Protein AF-0000000072533075 (afdb_homodimer)

Organism: Lottia gigantea (NCBI:txid225164)

Nearest PDB structures (foldseek):
  3gku-assembly1_A  TM=3.731E-01  e=4.099E+00  [Clostridium] symbiosum ATCC 14940
  3gku-assembly2_C-2  TM=3.192E-01  e=6.100E+00  [Clostridium] symbiosum ATCC 14940
  3gku-assembly1_A  TM=3.658E-01  e=4.215E+00  [Clostridium] symbiosum ATCC 14940
  3gku-assembly2_C-2  TM=3.104E-01  e=8.139E+00  [Clostridium] symbiosum ATCC 14940

pLDDT: mean 72.68, std 22.96, range [23.86, 97.19]

Radius of gyration: 32.61 Å; Cα contacts (8 Å, |Δi|>4): 406; chains: 2; bounding box: 33×165×69 Å

Structure (mmCIF, N/CA/C/O backbone):
data_AF-0000000072533075-model_v1
#
loop_
_entity.id
_entity.type
_entity.pdbx_description
1 polymer 'Uncharacterized protein'
#
loop_
_atom_site.group_PDB
_atom_site.id
_atom_site.type_symbol
_atom_site.label_atom_id
_atom_site.label_alt_id
_atom_site.label_comp_id
_atom_site.label_asym_id
_atom_site.label_entity_id
_atom_site.label_seq_id
_atom_site.pdbx_PDB_ins_code
_atom_site.Cartn_x
_atom_site.Cartn_y
_atom_site.Cartn_z
_atom_site.occupancy
_atom_site.B_iso_or_equiv
_atom_site.auth_seq_id
_atom_site.auth_comp_id
_atom_site.auth_asym_id
_atom_site.auth_atom_id
_atom_site.pdbx_PDB_model_num
ATOM 1 N N . MET A 1 1 ? -5.172 -35.781 -1.815 1 48.62 1 MET A N 1
ATOM 2 C CA . MET A 1 1 ? -5.27 -35.062 -3.074 1 48.62 1 MET A CA 1
ATOM 3 C C . MET A 1 1 ? -4.551 -33.719 -2.982 1 48.62 1 MET A C 1
ATOM 5 O O . MET A 1 1 ? -4.594 -33.031 -1.944 1 48.62 1 MET A O 1
ATOM 9 N N . SER A 1 2 ? -3.623 -33.562 -3.854 1 57.84 2 SER A N 1
ATOM 10 C CA . SER A 1 2 ? -2.92 -32.281 -3.822 1 57.84 2 SER A CA 1
ATOM 11 C C . SER A 1 2 ? -3.889 -31.094 -3.961 1 57.84 2 SER A C 1
ATOM 13 O O . SER A 1 2 ? -4.879 -31.188 -4.691 1 57.84 2 SER A O 1
ATOM 15 N N . PRO A 1 3 ? -3.77 -30.188 -3.066 1 62.38 3 PRO A N 1
ATOM 16 C CA . PRO A 1 3 ? -4.664 -29.031 -3.238 1 62.38 3 PRO A CA 1
ATOM 17 C C . PRO A 1 3 ? -4.699 -28.531 -4.676 1 62.38 3 PRO A C 1
ATOM 19 O O . PRO A 1 3 ? -3.701 -28.625 -5.398 1 62.38 3 PRO A O 1
ATOM 22 N N . PRO A 1 4 ? -5.945 -28.25 -5.148 1 67.69 4 PRO A N 1
ATOM 23 C CA . PRO A 1 4 ? -6.027 -27.75 -6.523 1 67.69 4 PRO A CA 1
ATOM 24 C C . PRO A 1 4 ? -5.07 -26.594 -6.789 1 67.69 4 PRO A C 1
ATOM 26 O O . PRO A 1 4 ? -4.82 -25.781 -5.898 1 67.69 4 PRO A O 1
ATOM 29 N N . GLN A 1 5 ? -4.379 -26.469 -7.926 1 71.06 5 GLN A N 1
ATOM 30 C CA . GLN A 1 5 ? -3.461 -25.422 -8.328 1 71.06 5 GLN A CA 1
ATOM 31 C C . GLN A 1 5 ? -4.199 -24.094 -8.531 1 71.06 5 GLN A C 1
ATOM 33 O O . GLN A 1 5 ? -5.316 -24.078 -9.055 1 71.06 5 GLN A O 1
ATOM 38 N N . PRO A 1 6 ? -3.557 -23.047 -8.086 1 73.5 6 PRO A N 1
ATOM 39 C CA . PRO A 1 6 ? -4.203 -21.75 -8.258 1 73.5 6 PRO A CA 1
ATOM 40 C C . PRO A 1 6 ? -4.359 -21.359 -9.727 1 73.5 6 PRO A C 1
ATOM 42 O O . PRO A 1 6 ? -3.426 -21.516 -10.516 1 73.5 6 PRO A O 1
ATOM 45 N N . ILE A 1 7 ? -5.5 -21.016 -10.164 1 78.44 7 ILE A N 1
ATOM 46 C CA . ILE A 1 7 ? -5.762 -20.422 -11.469 1 78.44 7 ILE A CA 1
ATOM 47 C C . ILE A 1 7 ? -5.727 -18.891 -11.344 1 78.44 7 ILE A C 1
ATOM 49 O O . ILE A 1 7 ? -6.598 -18.297 -10.703 1 78.44 7 ILE A O 1
ATOM 53 N N . MET A 1 8 ? -4.664 -18.266 -12.016 1 79.81 8 MET A N 1
ATOM 54 C CA . MET A 1 8 ? -4.492 -16.812 -11.906 1 79.81 8 MET A CA 1
ATOM 55 C C . MET A 1 8 ? -4.961 -16.109 -13.18 1 79.81 8 MET A C 1
ATOM 57 O O . MET A 1 8 ? -4.695 -16.578 -14.281 1 79.81 8 MET A O 1
ATOM 61 N N . GLN A 1 9 ? -5.695 -15.055 -12.961 1 81.75 9 GLN A N 1
ATOM 62 C CA . GLN A 1 9 ? -5.984 -14.156 -14.07 1 81.75 9 GLN A CA 1
ATOM 63 C C . GLN A 1 9 ? -4.758 -13.328 -14.438 1 81.75 9 GLN A C 1
ATOM 65 O O . GLN A 1 9 ? -3.848 -13.164 -13.625 1 81.75 9 GLN A O 1
ATOM 70 N N . LYS A 1 10 ? -4.723 -12.828 -15.734 1 82.81 10 LYS A N 1
ATOM 71 C CA . LYS A 1 10 ? -3.648 -11.945 -16.172 1 82.81 10 LYS A CA 1
ATOM 72 C C . LYS A 1 10 ? -3.443 -10.805 -15.18 1 82.81 10 LYS A C 1
ATOM 74 O O . LYS A 1 10 ? -4.402 -10.141 -14.781 1 82.81 10 LYS A O 1
ATOM 79 N N . PRO A 1 11 ? -2.199 -10.664 -14.781 1 83.81 11 PRO A N 1
ATOM 80 C CA . PRO A 1 11 ? -1.949 -9.594 -13.82 1 83.81 11 PRO A CA 1
ATOM 81 C C . PRO A 1 11 ? -2.064 -8.203 -14.445 1 83.81 11 PRO A C 1
ATOM 83 O O . PRO A 1 11 ? -1.883 -8.047 -15.656 1 83.81 11 PRO A O 1
ATOM 86 N N . ILE A 1 12 ? -2.354 -7.203 -13.641 1 85.94 12 ILE A N 1
ATOM 87 C CA . ILE A 1 12 ? -2.404 -5.805 -14.047 1 85.94 12 ILE A CA 1
ATOM 88 C C . ILE A 1 12 ? -1.382 -4.996 -13.258 1 85.94 12 ILE A C 1
ATOM 90 O O . ILE A 1 12 ? -1.107 -5.301 -12.094 1 85.94 12 ILE A O 1
ATOM 94 N N . VAL A 1 13 ? -0.723 -4.004 -13.953 1 80.44 13 VAL A N 1
ATOM 95 C CA . VAL A 1 13 ? 0.276 -3.137 -13.336 1 80.44 13 VAL A CA 1
ATOM 96 C C . VAL A 1 13 ? -0.286 -1.724 -13.195 1 80.44 13 VAL A C 1
ATOM 98 O O . VAL A 1 13 ? -0.961 -1.223 -14.094 1 80.44 13 VAL A O 1
ATOM 101 N N . PHE A 1 14 ? 0.046 -1.118 -12.023 1 81.69 14 PHE A N 1
ATOM 102 C CA . PHE A 1 14 ? -0.361 0.249 -11.719 1 81.69 14 PHE A CA 1
ATOM 103 C C . PHE A 1 14 ? 0.753 1.001 -11 1 81.69 14 PHE A C 1
ATOM 105 O O . PHE A 1 14 ? 1.466 0.426 -10.18 1 81.69 14 PHE A O 1
ATOM 112 N N . GLU A 1 15 ? 0.961 2.27 -11.367 1 82.12 15 GLU A N 1
ATOM 113 C CA . GLU A 1 15 ? 2.01 3.078 -10.75 1 82.12 15 GLU A CA 1
ATOM 114 C C . GLU A 1 15 ? 1.421 4.113 -9.797 1 82.12 15 GLU A C 1
ATOM 116 O O . GLU A 1 15 ? 0.439 4.781 -10.125 1 82.12 15 GLU A O 1
ATOM 121 N N . LYS A 1 16 ? 2.072 4.129 -8.609 1 81.25 16 LYS A N 1
ATOM 122 C CA . LYS A 1 16 ? 1.665 5.148 -7.645 1 81.25 16 LYS A CA 1
ATOM 123 C C . LYS A 1 16 ? 2.873 5.738 -6.926 1 81.25 16 LYS A C 1
ATOM 125 O O . LYS A 1 16 ? 3.877 5.051 -6.719 1 81.25 16 LYS A O 1
ATOM 130 N N . LYS A 1 17 ? 2.711 6.996 -6.551 1 86.69 17 LYS A N 1
ATOM 131 C CA . LYS A 1 17 ? 3.654 7.66 -5.656 1 86.69 17 LYS A CA 1
ATOM 132 C C . LYS A 1 17 ? 3.121 7.695 -4.227 1 86.69 17 LYS A C 1
ATOM 134 O O . LYS A 1 17 ? 1.966 8.062 -3.998 1 86.69 17 LYS A O 1
ATOM 139 N N . LEU A 1 18 ? 3.973 7.246 -3.293 1 89.44 18 LEU A N 1
ATOM 140 C CA . LEU A 1 18 ? 3.598 7.227 -1.883 1 89.44 18 LEU A CA 1
ATOM 141 C C . LEU A 1 18 ? 4.215 8.406 -1.141 1 89.44 18 LEU A C 1
ATOM 143 O O . LEU A 1 18 ? 5.352 8.789 -1.416 1 89.44 18 LEU A O 1
ATOM 147 N N . LEU A 1 19 ? 3.461 8.93 -0.202 1 91.19 19 LEU A N 1
ATOM 148 C CA . LEU A 1 19 ? 3.848 10.008 0.7 1 91.19 19 LEU A CA 1
ATOM 149 C C . LEU A 1 19 ? 3.75 9.562 2.156 1 91.19 19 LEU A C 1
ATOM 151 O O . LEU A 1 19 ? 2.771 8.922 2.549 1 91.19 19 LEU A O 1
ATOM 155 N N . ALA A 1 20 ? 4.789 9.875 2.943 1 93.06 20 ALA A N 1
ATOM 156 C CA . ALA A 1 20 ? 4.777 9.539 4.367 1 93.06 20 ALA A CA 1
ATOM 157 C C . ALA A 1 20 ? 4.84 10.797 5.227 1 93.06 20 ALA A C 1
ATOM 159 O O . ALA A 1 20 ? 5.734 11.633 5.055 1 93.06 20 ALA A O 1
ATOM 160 N N . PHE A 1 21 ? 3.857 10.883 6.145 1 89.75 21 PHE A N 1
ATOM 161 C CA . PHE A 1 21 ? 3.775 11.938 7.152 1 89.75 21 PHE A CA 1
ATOM 162 C C . PHE A 1 21 ? 4.062 11.383 8.539 1 89.75 21 PHE A C 1
ATOM 164 O O . PHE A 1 21 ? 3.355 10.492 9.016 1 89.75 21 PHE A O 1
ATOM 171 N N . HIS A 1 22 ? 5.07 11.914 9.203 1 92.81 22 HIS A N 1
ATOM 172 C CA . HIS A 1 22 ? 5.363 11.516 10.57 1 92.81 22 HIS A CA 1
ATOM 173 C C . HIS A 1 22 ? 4.828 12.531 11.578 1 92.81 22 HIS A C 1
ATOM 175 O O . HIS A 1 22 ? 5.344 13.648 11.664 1 92.81 22 HIS A O 1
ATOM 181 N N . ASP A 1 23 ? 3.793 12.141 12.32 1 89.88 23 ASP A N 1
ATOM 182 C CA . ASP A 1 23 ? 3.227 12.953 13.391 1 89.88 23 ASP A CA 1
ATOM 183 C C . ASP A 1 23 ? 3.938 12.68 14.719 1 89.88 23 ASP A C 1
ATOM 185 O O . ASP A 1 23 ? 3.674 11.672 15.375 1 89.88 23 ASP A O 1
ATOM 189 N N . LEU A 1 24 ? 4.68 13.641 15.18 1 88.25 24 LEU A N 1
ATOM 190 C CA . LEU A 1 24 ? 5.496 13.484 16.375 1 88.25 24 LEU A CA 1
ATOM 191 C C . LEU A 1 24 ? 4.641 13.555 17.625 1 88.25 24 LEU A C 1
ATOM 193 O O . LEU A 1 24 ? 4.973 12.945 18.656 1 88.25 24 LEU A O 1
ATOM 197 N N . THR A 1 25 ? 3.572 14.203 17.516 1 86.69 25 THR A N 1
ATOM 198 C CA . THR A 1 25 ? 2.701 14.359 18.672 1 86.69 25 THR A CA 1
ATOM 199 C C . THR A 1 25 ? 1.958 13.062 18.984 1 86.69 25 THR A C 1
ATOM 201 O O . THR A 1 25 ? 1.907 12.633 20.125 1 86.69 25 THR A O 1
ATOM 204 N N . ALA A 1 26 ? 1.43 12.469 18 1 87.94 26 ALA A N 1
ATOM 205 C CA . ALA A 1 26 ? 0.64 11.25 18.172 1 87.94 26 ALA A CA 1
ATOM 206 C C . ALA A 1 26 ? 1.522 10.008 18.094 1 87.94 26 ALA A C 1
ATOM 208 O O . ALA A 1 26 ? 1.064 8.898 18.359 1 87.94 26 ALA A O 1
ATOM 209 N N . ASN A 1 27 ? 2.756 10.18 17.688 1 92.69 27 ASN A N 1
ATOM 210 C CA . ASN A 1 27 ? 3.68 9.07 17.484 1 92.69 27 ASN A CA 1
ATOM 211 C C . ASN A 1 27 ? 3.135 8.07 16.469 1 92.69 27 ASN A C 1
ATOM 213 O O . ASN A 1 27 ? 3.084 6.867 16.734 1 92.69 27 ASN A O 1
ATOM 217 N N . LYS A 1 28 ? 2.752 8.602 15.328 1 95.12 28 LYS A N 1
ATOM 218 C CA . LYS A 1 28 ? 2.215 7.816 14.219 1 95.12 28 LYS A CA 1
ATOM 219 C C . LYS A 1 28 ? 2.789 8.289 12.891 1 95.12 28 LYS A C 1
ATOM 221 O O . LYS A 1 28 ? 3.127 9.461 12.727 1 95.12 28 LYS A O 1
ATOM 226 N N . CYS A 1 29 ? 2.873 7.383 12.07 1 96.88 29 CYS A N 1
ATOM 227 C CA . CYS A 1 29 ? 3.209 7.684 10.68 1 96.88 29 CYS A CA 1
ATOM 228 C C . CYS A 1 29 ? 2.027 7.406 9.758 1 96.88 29 CYS A C 1
ATOM 230 O O . CYS A 1 29 ? 1.365 6.375 9.891 1 96.88 29 CYS A O 1
ATOM 232 N N . PHE A 1 30 ? 1.727 8.297 8.922 1 94.44 30 PHE A N 1
ATOM 233 C CA . PHE A 1 30 ? 0.625 8.164 7.973 1 94.44 30 PHE A CA 1
ATOM 234 C C . PHE A 1 30 ? 1.146 8.062 6.547 1 94.44 30 PHE A C 1
ATOM 236 O O . PHE A 1 30 ? 1.899 8.922 6.09 1 94.44 30 PHE A O 1
ATOM 243 N N . ILE A 1 31 ? 0.78 6.98 5.848 1 94.69 31 ILE A N 1
ATOM 244 C CA . ILE A 1 31 ? 1.179 6.723 4.469 1 94.69 31 ILE A CA 1
ATOM 245 C C . ILE A 1 31 ? 0.009 7.016 3.531 1 94.69 31 ILE A C 1
ATOM 247 O O . ILE A 1 31 ? -1.075 6.449 3.688 1 94.69 31 ILE A O 1
ATOM 251 N N . ASP A 1 32 ? 0.23 7.844 2.541 1 92.44 32 ASP A N 1
ATOM 252 C CA . ASP A 1 32 ? -0.783 8.281 1.586 1 92.44 32 ASP A CA 1
ATOM 253 C C . ASP A 1 32 ? -0.25 8.227 0.156 1 92.44 32 ASP A C 1
ATOM 255 O O . ASP A 1 32 ? 0.916 7.895 -0.065 1 92.44 32 ASP A O 1
ATOM 259 N N . VAL A 1 33 ? -1.177 8.32 -0.787 1 90 33 VAL A N 1
ATOM 260 C CA . VAL A 1 33 ? -0.783 8.445 -2.186 1 90 33 VAL A CA 1
ATOM 261 C C . VAL A 1 33 ? -0.571 9.922 -2.531 1 90 33 VAL A C 1
ATOM 263 O O . VAL A 1 33 ? -1.327 10.781 -2.08 1 90 33 VAL A O 1
ATOM 266 N N . LEU A 1 34 ? 0.48 10.07 -3.25 1 83.88 34 LEU A N 1
ATOM 267 C CA . LEU A 1 34 ? 0.669 11.398 -3.818 1 83.88 34 LEU A CA 1
ATOM 268 C C . LEU A 1 34 ? -0.034 11.523 -5.168 1 83.88 34 LEU A C 1
ATOM 270 O O . LEU A 1 34 ? 0.403 10.922 -6.152 1 83.88 34 LEU A O 1
ATOM 274 N N . ASP A 1 35 ? -1.356 11.789 -5.23 1 69.5 35 ASP A N 1
ATOM 275 C CA . ASP A 1 35 ? -2.092 11.922 -6.484 1 69.5 35 ASP A CA 1
ATOM 276 C C . ASP A 1 35 ? -1.578 13.109 -7.301 1 69.5 35 ASP A C 1
ATOM 278 O O . ASP A 1 35 ? -1.659 13.102 -8.531 1 69.5 35 ASP A O 1
ATOM 282 N N . ASP A 1 36 ? -1.164 14.109 -6.707 1 61.88 36 ASP A N 1
ATOM 283 C CA . ASP A 1 36 ? -0.845 15.352 -7.406 1 61.88 36 ASP A CA 1
ATOM 284 C C . ASP A 1 36 ? 0.666 15.531 -7.539 1 61.88 36 ASP A C 1
ATOM 286 O O . ASP A 1 36 ? 1.389 14.578 -7.824 1 61.88 36 ASP A O 1
ATOM 290 N N . THR A 1 37 ? 1.04 16.766 -7.355 1 69.06 37 THR A N 1
ATOM 291 C CA . THR A 1 37 ? 2.436 17.188 -7.414 1 69.06 37 THR A CA 1
ATOM 292 C C . THR A 1 37 ? 3.053 17.219 -6.02 1 69.06 37 THR A C 1
ATOM 294 O O . THR A 1 37 ? 2.334 17.234 -5.02 1 69.06 37 THR A O 1
ATOM 297 N N . PHE A 1 38 ? 4.262 17.047 -5.945 1 69.75 38 PHE A N 1
ATOM 298 C CA . PHE A 1 38 ? 5.004 17.141 -4.691 1 69.75 38 PHE A CA 1
ATOM 299 C C . PHE A 1 38 ? 4.613 18.406 -3.939 1 69.75 38 PHE A C 1
ATOM 301 O O . PHE A 1 38 ? 4.465 18.391 -2.715 1 69.75 38 PHE A O 1
ATOM 308 N N . ASP A 1 39 ? 4.367 19.391 -4.688 1 73.44 39 ASP A N 1
ATOM 309 C CA . ASP A 1 39 ? 3.967 20.656 -4.102 1 73.44 39 ASP A CA 1
ATOM 310 C C . ASP A 1 39 ? 2.643 20.531 -3.355 1 73.44 39 ASP A C 1
ATOM 312 O O . ASP A 1 39 ? 2.469 21.109 -2.279 1 73.44 39 ASP A O 1
ATOM 316 N N . GLU A 1 40 ? 1.778 19.688 -3.85 1 71.44 40 GLU A N 1
ATOM 317 C CA . GLU A 1 40 ? 0.497 19.469 -3.188 1 71.44 40 GLU A CA 1
ATOM 318 C C . GLU A 1 40 ? 0.675 18.672 -1.898 1 71.44 40 GLU A C 1
ATOM 320 O O . GLU A 1 40 ? 0.022 18.953 -0.892 1 71.44 40 GLU A O 1
ATOM 325 N N . GLY A 1 41 ? 1.566 17.766 -1.955 1 72.44 41 GLY A N 1
ATOM 326 C CA . GLY A 1 41 ? 1.9 17.031 -0.742 1 72.44 41 GLY A CA 1
ATOM 327 C C . GLY A 1 41 ? 2.445 17.922 0.358 1 72.44 41 GLY A C 1
ATOM 328 O O . GLY A 1 41 ? 2.057 17.797 1.521 1 72.44 41 GLY A O 1
ATOM 329 N N . LEU A 1 42 ? 3.268 18.828 -0.076 1 73.75 42 LEU A N 1
ATOM 330 C CA . LEU A 1 42 ? 3.855 19.766 0.88 1 73.75 42 LEU A CA 1
ATOM 331 C C . LEU A 1 42 ? 2.789 20.672 1.472 1 73.75 42 LEU A C 1
ATOM 333 O O . LEU A 1 42 ? 2.826 20.984 2.664 1 73.75 42 LEU A O 1
ATOM 337 N N . LYS A 1 43 ? 1.891 21.078 0.669 1 75.06 43 LYS A N 1
ATOM 338 C CA . LYS A 1 43 ? 0.79 21.906 1.147 1 75.06 43 LYS A CA 1
ATOM 339 C C . LYS A 1 43 ? -0.069 21.156 2.158 1 75.06 43 LYS A C 1
ATOM 341 O O . LYS A 1 43 ? -0.456 21.703 3.188 1 75.06 43 LYS A O 1
ATOM 346 N N . ARG A 1 44 ? -0.348 19.938 1.898 1 76.31 44 ARG A N 1
ATOM 347 C CA . ARG A 1 44 ? -1.096 19.094 2.828 1 76.31 44 ARG A CA 1
ATOM 348 C C . ARG A 1 44 ? -0.357 18.953 4.156 1 76.31 44 ARG A C 1
ATOM 350 O O . ARG A 1 44 ? -0.956 19.094 5.223 1 76.31 44 ARG A O 1
ATOM 357 N N . TRP A 1 45 ? 0.935 18.797 4.031 1 77.38 45 TRP A N 1
ATOM 358 C CA . TRP A 1 45 ? 1.801 18.734 5.203 1 77.38 45 TRP A CA 1
ATOM 359 C C . TRP A 1 45 ? 1.718 20.016 6.023 1 77.38 45 TRP A C 1
ATOM 361 O O . TRP A 1 45 ? 1.552 19.969 7.246 1 77.38 45 TRP A O 1
ATOM 371 N N . ALA A 1 46 ? 1.793 21.094 5.332 1 75.31 46 ALA A N 1
ATOM 372 C CA . ALA A 1 46 ? 1.728 22.391 6.004 1 75.31 46 ALA A CA 1
ATOM 373 C C . ALA A 1 46 ? 0.396 22.578 6.723 1 75.31 46 ALA A C 1
ATOM 375 O O . ALA A 1 46 ? 0.349 23.109 7.828 1 75.31 46 ALA A O 1
ATOM 376 N N . SER A 1 47 ? -0.589 22.031 6.176 1 76.12 47 SER A N 1
ATOM 377 C 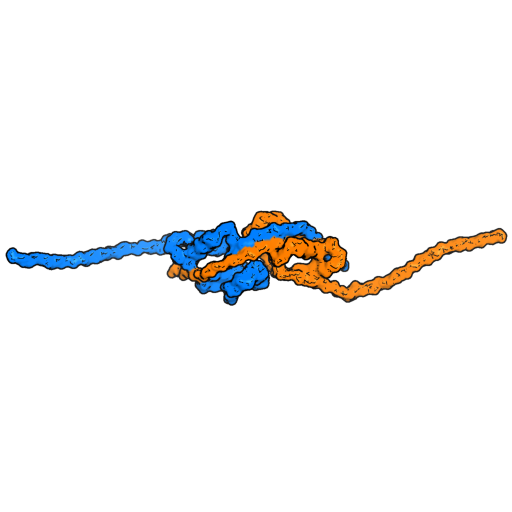CA . SER A 1 47 ? -1.919 22.156 6.762 1 76.12 47 SER A CA 1
ATOM 378 C C . SER A 1 47 ? -2.053 21.281 8.016 1 76.12 47 SER A C 1
ATOM 380 O O . SER A 1 47 ? -2.688 21.688 8.992 1 76.12 47 SER A O 1
ATOM 382 N N . HIS A 1 48 ? -1.407 20.203 8.008 1 77.44 48 HIS A N 1
ATOM 383 C CA . HIS A 1 48 ? -1.509 19.266 9.125 1 77.44 48 HIS A CA 1
ATOM 384 C C . HIS A 1 48 ? -0.551 19.641 10.25 1 77.44 48 HIS A C 1
ATOM 386 O O . HIS A 1 48 ? -0.809 19.344 11.414 1 77.44 48 HIS A O 1
ATOM 392 N N . SER A 1 49 ? 0.496 20.25 9.922 1 72.62 49 SER A N 1
ATOM 393 C CA . SER A 1 49 ? 1.529 20.578 10.898 1 72.62 49 SER A CA 1
ATOM 394 C C . SER A 1 49 ? 1.205 21.875 11.625 1 72.62 49 SER A C 1
ATOM 396 O O . SER A 1 49 ? 1.91 22.266 12.562 1 72.62 49 SER A O 1
ATOM 398 N N . GLY A 1 50 ? 0.074 22.469 11.266 1 66.81 50 GLY A N 1
ATOM 399 C CA . GLY A 1 50 ? -0.244 23.75 11.883 1 66.81 50 GLY A CA 1
ATOM 400 C C . GLY A 1 50 ? 0.679 24.859 11.438 1 66.81 50 GLY A C 1
ATOM 401 O O . GLY A 1 50 ? 0.67 25.953 12.016 1 66.81 50 GLY A O 1
ATOM 402 N N . LYS A 1 51 ? 1.567 24.609 10.578 1 64.44 51 LYS A N 1
ATOM 403 C CA . LYS A 1 51 ? 2.527 25.625 10.141 1 64.44 51 LYS A CA 1
ATOM 404 C C . LYS A 1 51 ? 1.84 26.719 9.32 1 64.44 51 LYS A C 1
ATOM 406 O O . LYS A 1 51 ? 2.424 27.766 9.078 1 64.44 51 LYS A O 1
ATOM 411 N N . VAL A 1 52 ? 0.64 26.359 8.898 1 60.38 52 VAL A N 1
ATOM 412 C CA . VAL A 1 52 ? -0.113 27.391 8.195 1 60.38 52 VAL A CA 1
ATOM 413 C C . VAL A 1 52 ? -1.219 27.922 9.102 1 60.38 52 VAL A C 1
ATOM 415 O O . VAL A 1 52 ? -1.887 27.156 9.805 1 60.38 52 VAL A O 1
ATOM 418 N N . ARG A 1 53 ? -1.236 29.141 9.523 1 55.12 53 ARG A N 1
ATOM 419 C CA . ARG A 1 53 ? -2.092 29.875 10.453 1 55.12 53 ARG A CA 1
ATOM 420 C C . ARG A 1 53 ? -3.551 29.453 10.297 1 55.12 53 ARG A C 1
ATOM 422 O O . ARG A 1 53 ? -4.281 29.344 11.281 1 55.12 53 ARG A O 1
ATOM 429 N N . ASN A 1 54 ? -4.277 29.656 9.203 1 51.38 54 ASN A N 1
ATOM 430 C CA . ASN A 1 54 ? -5.715 29.438 9.078 1 51.38 54 ASN A CA 1
ATOM 431 C C . ASN A 1 54 ? -6.023 28.203 8.242 1 51.38 54 ASN A C 1
ATOM 433 O O . ASN A 1 54 ? -6.816 28.266 7.301 1 51.38 54 ASN A O 1
ATOM 437 N N . PRO A 1 55 ? -5.145 27.344 8.164 1 53.94 55 PRO A N 1
ATOM 438 C CA . PRO A 1 55 ? -5.559 26.312 7.195 1 53.94 55 PRO A CA 1
ATOM 439 C C . PRO A 1 55 ? -6.684 25.422 7.719 1 53.94 55 PRO A C 1
ATOM 441 O O . PRO A 1 55 ? -6.836 25.266 8.93 1 53.94 55 PRO A O 1
ATOM 444 N N . LYS A 1 56 ? -7.746 25.359 7.02 1 58.81 56 LYS A N 1
ATOM 445 C CA . LYS A 1 56 ? -8.68 24.281 7.324 1 58.81 56 LYS A CA 1
ATOM 446 C C . LYS A 1 56 ? -7.953 23.094 7.934 1 58.81 56 LYS A C 1
ATOM 448 O O . LYS A 1 56 ? -7.035 22.531 7.328 1 58.81 56 LYS A O 1
ATOM 453 N N . LYS A 1 57 ? -8.094 23.078 9.227 1 70.75 57 LYS A N 1
ATOM 454 C CA . LYS A 1 57 ? -7.461 21.969 9.938 1 70.75 57 LYS A CA 1
ATOM 455 C C . LYS A 1 57 ? -8.023 20.625 9.469 1 70.75 57 LYS A C 1
ATOM 457 O O . LYS A 1 57 ? -9.234 20.484 9.289 1 70.75 57 LYS A O 1
ATOM 462 N N . PHE A 1 58 ? -7.09 19.859 9.031 1 74.88 58 PHE A N 1
ATOM 463 C CA . PHE A 1 58 ? -7.492 18.516 8.641 1 74.88 58 PHE A CA 1
ATOM 464 C C . PHE A 1 58 ? -6.805 17.469 9.508 1 74.88 58 PHE A C 1
ATOM 466 O O . PHE A 1 58 ? -5.77 17.734 10.117 1 74.88 58 PHE A O 1
ATOM 473 N N . THR A 1 59 ? -7.574 16.469 9.656 1 82.38 59 THR A N 1
ATOM 474 C CA . THR A 1 59 ? -6.988 15.25 10.188 1 82.38 59 THR A CA 1
ATOM 475 C C . THR A 1 59 ? -7.117 14.109 9.188 1 82.38 59 THR A C 1
ATOM 477 O O . THR A 1 59 ? -7.734 14.266 8.133 1 82.38 59 THR A O 1
ATOM 480 N N . PHE A 1 60 ? -6.492 13.008 9.508 1 88.19 60 PHE A N 1
ATOM 481 C CA . PHE A 1 60 ? -6.531 11.859 8.602 1 88.19 60 PHE A CA 1
ATOM 482 C C . PHE A 1 60 ? -7.562 10.844 9.07 1 88.19 60 PHE A C 1
ATOM 484 O O . PHE A 1 60 ? -7.652 10.531 10.258 1 88.19 60 PHE A O 1
ATOM 491 N N . GLU A 1 61 ? -8.414 10.438 8.102 1 93 61 GLU A N 1
ATOM 492 C CA . GLU A 1 61 ? -9.141 9.195 8.297 1 93 61 GLU A CA 1
ATOM 493 C C . GLU A 1 61 ? -8.305 7.992 7.867 1 93 61 GLU A C 1
ATOM 495 O O . GLU A 1 61 ? -7.695 8 6.797 1 93 61 GLU A O 1
ATOM 500 N N . TYR A 1 62 ? -8.266 7.004 8.68 1 94.56 62 TYR A N 1
ATOM 501 C CA . TYR A 1 62 ? -7.441 5.828 8.422 1 94.56 62 TYR A CA 1
ATOM 502 C C . TYR A 1 62 ? -8.016 4.598 9.109 1 94.56 62 TYR A C 1
ATOM 504 O O . TYR A 1 62 ? -8.719 4.711 10.109 1 94.56 62 TYR A O 1
ATOM 512 N N . PRO A 1 63 ? -7.797 3.4 8.547 1 94.31 63 PRO A N 1
ATOM 513 C CA . PRO A 1 63 ? -8.211 2.188 9.25 1 94.31 63 PRO A CA 1
ATOM 514 C C . PRO A 1 63 ? -7.527 2.029 10.609 1 94.31 63 PRO A C 1
ATOM 516 O O . PRO A 1 63 ? -6.391 2.479 10.789 1 94.31 63 PRO A O 1
ATOM 519 N N . ARG A 1 64 ? -8.211 1.356 11.484 1 92.06 64 ARG A N 1
ATOM 520 C CA . ARG A 1 64 ? -7.688 1.129 12.828 1 92.06 64 ARG A CA 1
ATOM 521 C C . ARG A 1 64 ? -6.457 0.224 12.789 1 92.06 64 ARG A C 1
ATOM 523 O O . ARG A 1 64 ? -5.508 0.426 13.547 1 92.06 64 ARG A O 1
ATOM 530 N N . GLU A 1 65 ? -6.43 -0.746 11.898 1 93.62 65 GLU A N 1
ATOM 531 C CA . GLU A 1 65 ? -5.332 -1.702 11.805 1 93.62 65 GLU A CA 1
ATOM 532 C C . GLU A 1 65 ? -4.078 -1.047 11.234 1 93.62 65 GLU A C 1
ATOM 534 O O . GLU A 1 65 ? -4.129 -0.396 10.188 1 93.62 65 GLU A O 1
ATOM 539 N N . PRO A 1 66 ? -3.012 -1.27 11.945 1 96.44 66 PRO A N 1
ATOM 540 C CA . PRO A 1 66 ? -1.762 -0.701 11.438 1 96.44 66 PRO A CA 1
ATOM 541 C C . PRO A 1 66 ? -1.217 -1.46 10.227 1 96.44 66 PRO A C 1
ATOM 543 O O . PRO A 1 66 ? -1.593 -2.611 9.992 1 96.44 66 PRO A O 1
ATOM 546 N N . ILE A 1 67 ? -0.376 -0.743 9.492 1 96.75 67 ILE A N 1
ATOM 547 C CA . ILE A 1 67 ? 0.363 -1.388 8.406 1 96.75 67 ILE A CA 1
ATOM 548 C C . ILE A 1 67 ? 1.354 -2.393 8.992 1 96.75 67 ILE A C 1
ATOM 550 O O . ILE A 1 67 ? 2.107 -2.068 9.914 1 96.75 67 ILE A O 1
ATOM 554 N N . HIS A 1 68 ? 1.299 -3.574 8.477 1 95.94 68 HIS A N 1
ATOM 555 C CA . HIS A 1 68 ? 2.322 -4.551 8.828 1 95.94 68 HIS A CA 1
ATOM 556 C C . HIS A 1 68 ? 3.715 -4.047 8.469 1 95.94 68 HIS A C 1
ATOM 558 O O . HIS A 1 68 ? 3.932 -3.549 7.363 1 95.94 68 HIS A O 1
ATOM 564 N N . PRO A 1 69 ? 4.723 -4.258 9.375 1 94.56 69 PRO A N 1
ATOM 565 C CA . PRO A 1 69 ? 6.047 -3.678 9.141 1 94.56 69 PRO A CA 1
ATOM 566 C C . PRO A 1 69 ? 6.672 -4.156 7.832 1 94.56 69 PRO A C 1
ATOM 568 O O . PRO A 1 69 ? 7.293 -3.365 7.117 1 94.56 69 PRO A O 1
ATOM 571 N N . GLU A 1 70 ? 6.543 -5.406 7.445 1 94.19 70 GLU A N 1
ATOM 572 C CA . GLU A 1 70 ? 7.113 -5.926 6.207 1 94.19 70 GLU A CA 1
ATOM 573 C C . GLU A 1 70 ? 6.418 -5.328 4.984 1 94.19 70 GLU A C 1
ATOM 575 O O . GLU A 1 70 ? 7.043 -5.129 3.941 1 94.19 70 GLU A O 1
ATOM 580 N N . ILE A 1 71 ? 5.121 -5.051 5.18 1 95.56 71 ILE A N 1
ATOM 581 C CA . ILE A 1 71 ? 4.375 -4.41 4.102 1 95.56 71 ILE A CA 1
ATOM 582 C C . ILE A 1 71 ? 4.863 -2.975 3.92 1 95.56 71 ILE A C 1
ATOM 584 O O . ILE A 1 71 ? 5.078 -2.523 2.793 1 95.56 71 ILE A O 1
ATOM 588 N N . LEU A 1 72 ? 5.062 -2.309 5 1 95.69 72 LEU A N 1
ATOM 589 C CA . LEU A 1 72 ? 5.57 -0.943 4.918 1 95.69 72 LEU A CA 1
ATOM 590 C C . LEU A 1 72 ? 6.922 -0.906 4.211 1 95.69 72 LEU A C 1
ATOM 592 O O . LEU A 1 72 ? 7.148 -0.067 3.338 1 95.69 72 LEU A O 1
ATOM 596 N N . ARG A 1 73 ? 7.82 -1.75 4.566 1 93.94 73 ARG A N 1
ATOM 597 C CA . ARG A 1 73 ? 9.148 -1.775 3.965 1 93.94 73 ARG A CA 1
ATOM 598 C C . ARG A 1 73 ? 9.07 -2.143 2.486 1 93.94 73 ARG A C 1
ATOM 600 O O . ARG A 1 73 ? 9.75 -1.532 1.653 1 93.94 73 ARG A O 1
ATOM 607 N N . LYS A 1 74 ? 8.297 -3.053 2.172 1 92 74 LYS A N 1
ATOM 608 C CA . LYS A 1 74 ? 8.195 -3.543 0.8 1 92 74 LYS A CA 1
ATOM 609 C C . LYS A 1 74 ? 7.566 -2.494 -0.113 1 92 74 LYS A C 1
ATOM 611 O O . LYS A 1 74 ? 8.062 -2.244 -1.214 1 92 74 LYS A O 1
ATOM 616 N N . PHE A 1 75 ? 6.496 -1.854 0.33 1 90.25 75 PHE A N 1
ATOM 617 C CA . PHE A 1 75 ? 5.734 -0.933 -0.504 1 90.25 75 PHE A CA 1
ATOM 618 C C . PHE A 1 75 ? 6.27 0.487 -0.373 1 90.25 75 PHE A C 1
ATOM 620 O O . PHE A 1 75 ? 6.262 1.252 -1.34 1 90.25 75 PHE A O 1
ATOM 627 N N . GLY A 1 76 ? 6.727 0.813 0.74 1 90.38 76 GLY A N 1
ATOM 628 C CA . GLY A 1 76 ? 7.254 2.145 0.998 1 90.38 76 GLY A CA 1
ATOM 629 C C . GLY A 1 76 ? 8.758 2.234 0.834 1 90.38 76 GLY A C 1
ATOM 630 O O . GLY A 1 76 ? 9.32 3.33 0.827 1 90.38 76 GLY A O 1
ATOM 631 N N . GLY A 1 77 ? 9.438 1.07 0.726 1 90.06 77 GLY A N 1
ATOM 632 C CA . GLY A 1 77 ? 10.891 1.07 0.657 1 90.06 77 GLY A CA 1
ATOM 633 C C . GLY A 1 77 ? 11.547 1.369 1.99 1 90.06 77 GLY A C 1
ATOM 634 O O . GLY A 1 77 ? 10.867 1.687 2.969 1 90.06 77 GLY A O 1
ATOM 635 N N . ASP A 1 78 ? 12.883 1.285 1.919 1 91.5 78 ASP A N 1
ATOM 636 C CA . ASP A 1 78 ? 13.656 1.555 3.129 1 91.5 78 ASP A CA 1
ATOM 637 C C . ASP A 1 78 ? 13.523 3.018 3.549 1 91.5 78 ASP A C 1
ATOM 639 O O . ASP A 1 78 ? 13.555 3.33 4.742 1 91.5 78 ASP A O 1
ATOM 643 N N . VAL A 1 79 ? 13.312 3.906 2.648 1 91.25 79 VAL A N 1
ATOM 644 C CA . VAL A 1 79 ? 13.266 5.34 2.916 1 91.25 79 VAL A CA 1
ATOM 645 C C . VAL A 1 79 ? 12.062 5.66 3.795 1 91.25 79 VAL A C 1
ATOM 647 O O . VAL A 1 79 ? 12.195 6.293 4.844 1 91.25 79 VAL A O 1
ATOM 650 N N . ILE A 1 80 ? 10.898 5.137 3.438 1 93.38 80 ILE A N 1
ATOM 651 C CA . ILE A 1 80 ? 9.688 5.383 4.215 1 93.38 80 ILE A CA 1
ATOM 652 C C . ILE A 1 80 ? 9.727 4.57 5.508 1 93.38 80 ILE A C 1
ATOM 654 O O . ILE A 1 80 ? 9.359 5.066 6.574 1 93.38 80 ILE A O 1
ATOM 658 N N . ALA A 1 81 ? 10.211 3.363 5.41 1 94.75 81 ALA A N 1
ATOM 659 C CA . ALA A 1 81 ? 10.281 2.512 6.594 1 94.75 81 ALA A CA 1
ATOM 660 C C . ALA A 1 81 ? 11.172 3.133 7.664 1 94.75 81 ALA A C 1
ATOM 662 O O . ALA A 1 81 ? 10.836 3.1 8.852 1 94.75 81 ALA A O 1
ATOM 663 N N . ASP A 1 82 ? 12.234 3.697 7.266 1 94.69 82 ASP A N 1
ATOM 664 C CA . ASP A 1 82 ? 13.156 4.316 8.211 1 94.69 82 ASP A CA 1
ATOM 665 C C . ASP A 1 82 ? 12.586 5.617 8.773 1 94.69 82 ASP A C 1
ATOM 667 O O . ASP A 1 82 ? 12.766 5.926 9.953 1 94.69 82 ASP A O 1
ATOM 671 N N . HIS A 1 83 ? 11.969 6.375 7.918 1 94.38 83 HIS A N 1
ATOM 672 C CA . HIS A 1 83 ? 11.305 7.605 8.328 1 94.38 83 HIS A CA 1
ATOM 673 C C . HIS A 1 83 ? 10.258 7.332 9.406 1 94.38 83 HIS A C 1
ATOM 675 O O . HIS A 1 83 ? 10.047 8.156 10.297 1 94.38 83 HIS A O 1
ATOM 681 N N . CYS A 1 84 ? 9.594 6.16 9.312 1 95.88 84 CYS A N 1
ATOM 682 C CA . CYS A 1 84 ? 8.484 5.812 10.195 1 95.88 84 CYS A CA 1
ATOM 683 C C . CYS A 1 84 ? 8.914 4.797 11.242 1 95.88 84 CYS A C 1
ATOM 685 O O . CYS A 1 84 ? 8.078 4.129 11.852 1 95.88 84 CYS A O 1
ATOM 687 N N . LYS A 1 85 ? 10.125 4.719 11.344 1 91.81 85 LYS A N 1
ATOM 688 C CA . LYS A 1 85 ? 10.641 3.689 12.25 1 91.81 85 LYS A CA 1
ATOM 689 C C . LYS A 1 85 ? 10.211 3.953 13.688 1 91.81 85 LYS A C 1
ATOM 691 O O . LYS A 1 85 ? 10.031 5.105 14.086 1 91.81 85 LYS A O 1
ATOM 696 N N . ASN A 1 86 ? 9.867 2.943 14.484 1 90.94 86 ASN A N 1
ATOM 697 C CA . ASN A 1 86 ? 9.617 2.971 15.922 1 90.94 86 ASN A CA 1
ATOM 698 C C . ASN A 1 86 ? 8.219 3.492 16.25 1 90.94 86 ASN A C 1
ATOM 700 O O . ASN A 1 86 ? 7.93 3.84 17.391 1 90.94 86 ASN A O 1
ATOM 704 N N . VAL A 1 87 ? 7.465 3.85 15.266 1 94.12 87 VAL A N 1
ATOM 705 C CA . VAL A 1 87 ? 6.078 4.23 15.508 1 94.12 87 VAL A CA 1
ATOM 706 C C . VAL A 1 87 ? 5.152 3.346 14.68 1 94.12 87 VAL A C 1
ATOM 708 O O . VAL A 1 87 ? 5.605 2.613 13.797 1 94.12 87 VAL A O 1
ATOM 711 N N . THR A 1 88 ? 3.846 3.434 15.023 1 96.38 88 THR A N 1
ATOM 712 C CA . THR A 1 88 ? 2.854 2.703 14.242 1 96.38 88 THR A CA 1
ATOM 713 C C . THR A 1 88 ? 2.504 3.465 12.961 1 96.38 88 THR A C 1
ATOM 715 O O . THR A 1 88 ? 2.326 4.684 12.992 1 96.38 88 THR A O 1
ATOM 718 N N . SER A 1 89 ? 2.445 2.729 11.875 1 97.19 89 SER A N 1
ATOM 719 C CA . SER A 1 89 ? 2.117 3.33 10.586 1 97.19 89 SER A CA 1
ATOM 720 C C . SER A 1 89 ? 0.704 2.961 10.148 1 97.19 89 SER A C 1
ATOM 722 O O . SER A 1 89 ? 0.256 1.832 10.359 1 97.19 89 SER A O 1
ATOM 724 N N . HIS A 1 90 ? 0.039 3.885 9.531 1 97.12 90 HIS A N 1
ATOM 725 C CA . HIS A 1 90 ? -1.322 3.688 9.047 1 97.12 90 HIS A CA 1
ATOM 726 C C . HIS A 1 90 ? -1.472 4.188 7.609 1 97.12 90 HIS A C 1
ATOM 728 O O . HIS A 1 90 ? -0.914 5.227 7.25 1 97.12 90 HIS A O 1
ATOM 734 N N . TRP A 1 91 ? -2.242 3.41 6.871 1 96.75 91 TRP A N 1
ATOM 735 C CA . TRP A 1 91 ? -2.678 3.93 5.578 1 96.75 91 TRP A CA 1
ATOM 736 C C . TRP A 1 91 ? -3.678 5.066 5.758 1 96.75 91 TRP A C 1
ATOM 738 O O . TRP A 1 91 ? -4.551 5.004 6.625 1 96.75 91 TRP A O 1
ATOM 748 N N . VAL A 1 92 ? -3.562 6.07 4.871 1 94.25 92 VAL A N 1
ATOM 749 C CA . VAL A 1 92 ? -4.527 7.164 4.906 1 94.25 92 VAL A CA 1
ATOM 750 C C . VAL A 1 92 ? -5.66 6.887 3.918 1 94.25 92 VAL A C 1
ATOM 752 O O . VAL A 1 92 ? -5.41 6.555 2.756 1 94.25 92 VAL A O 1
ATOM 755 N N . ILE A 1 93 ? -6.902 6.984 4.438 1 94.25 93 ILE A N 1
ATOM 756 C CA . ILE A 1 93 ? -8.062 6.895 3.559 1 94.25 93 ILE A CA 1
ATOM 757 C C . ILE A 1 93 ? -8.328 8.25 2.912 1 94.25 93 ILE A C 1
ATOM 759 O O . ILE A 1 93 ? -8.383 8.359 1.685 1 94.25 93 ILE A O 1
ATOM 763 N N . ARG A 1 94 ? -8.383 9.281 3.725 1 90.88 94 ARG A N 1
ATOM 764 C CA . ARG A 1 94 ? -8.656 10.633 3.242 1 90.88 94 ARG A CA 1
ATOM 765 C C . ARG A 1 94 ? -8.391 11.672 4.328 1 90.88 94 ARG A C 1
ATOM 767 O O . ARG A 1 94 ? -8.227 11.32 5.5 1 90.88 94 ARG A O 1
ATOM 774 N N . ASP A 1 95 ? -8.391 12.945 3.857 1 86.06 95 ASP A N 1
ATOM 775 C CA . ASP A 1 95 ? -8.406 14.078 4.781 1 86.06 95 ASP A CA 1
ATOM 776 C C . ASP A 1 95 ? -9.82 14.352 5.293 1 86.06 95 ASP A C 1
ATOM 778 O O . ASP A 1 95 ? -10.781 14.273 4.531 1 86.06 95 ASP A O 1
ATOM 782 N N . VAL A 1 96 ? -9.914 14.656 6.625 1 84.94 96 VAL A N 1
ATOM 783 C CA . VAL A 1 96 ? -11.18 15.031 7.238 1 84.94 96 VAL A CA 1
ATOM 784 C C . VAL A 1 96 ? -11.055 16.391 7.902 1 84.94 96 VAL A C 1
ATOM 786 O O . VAL A 1 96 ? -10.125 16.625 8.68 1 84.94 96 VAL A O 1
ATOM 789 N N . PRO A 1 97 ? -12 17.25 7.551 1 80.5 97 PRO A N 1
ATOM 790 C CA . PRO A 1 97 ? -11.953 18.547 8.234 1 80.5 97 PRO A CA 1
ATOM 791 C C . PRO A 1 97 ? -12.195 18.422 9.742 1 80.5 97 PRO A C 1
ATOM 793 O O . PRO A 1 97 ? -13.016 17.625 10.172 1 80.5 97 PRO A O 1
ATOM 796 N N . VAL A 1 98 ? -11.336 19.125 10.578 1 74.75 98 VAL A N 1
ATOM 797 C CA . VAL A 1 98 ? -11.57 19.172 12.016 1 74.75 98 VAL A CA 1
ATOM 798 C C . VAL A 1 98 ? -12.68 20.188 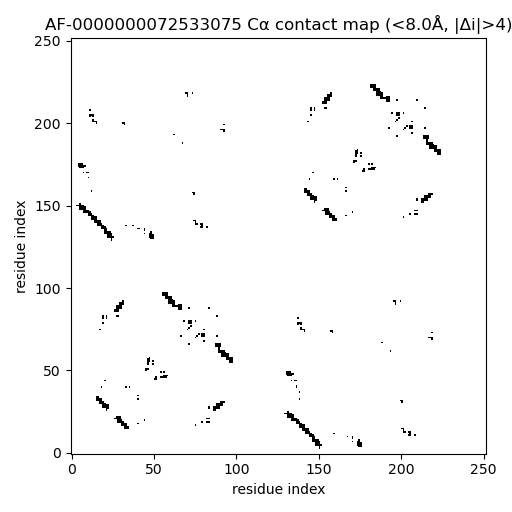12.328 1 74.75 98 VAL A C 1
ATOM 800 O O . VAL A 1 98 ? -12.594 21.344 11.922 1 74.75 98 VAL A O 1
ATOM 803 N N . VAL A 1 99 ? -13.875 19.734 12.656 1 66.12 99 VAL A N 1
ATOM 804 C CA . VAL A 1 99 ? -14.992 20.609 12.984 1 66.12 99 VAL A CA 1
ATOM 805 C C . VAL A 1 99 ? -14.789 21.203 14.383 1 66.12 99 VAL A C 1
ATOM 807 O O . VAL A 1 99 ? -14.586 20.453 15.344 1 66.12 99 VAL A O 1
ATOM 810 N N . GLU A 1 100 ? -14.227 22.312 14.5 1 58.38 100 GLU A N 1
ATOM 811 C CA . GLU A 1 100 ? -14.156 22.969 15.797 1 58.38 100 GLU A CA 1
ATOM 812 C C . GLU A 1 100 ? -15.539 23.156 16.406 1 58.38 100 GLU A C 1
ATOM 814 O O . GLU A 1 100 ? -16.484 23.562 15.711 1 58.38 100 GLU A O 1
ATOM 819 N N . ASN A 1 101 ? -15.891 22.188 17.188 1 53 101 ASN A N 1
ATOM 820 C CA . ASN A 1 101 ? -17.141 22.453 17.906 1 53 101 ASN A CA 1
ATOM 821 C C . ASN A 1 101 ? -17.188 23.875 18.438 1 53 101 ASN A C 1
ATOM 823 O O . ASN A 1 101 ? -16.328 24.297 19.203 1 53 101 ASN A O 1
ATOM 827 N N . SER A 1 102 ? -17.641 24.688 17.703 1 48.19 102 SER A N 1
ATOM 828 C CA . SER A 1 102 ? -17.922 26.062 18.109 1 48.19 102 SER A CA 1
ATOM 829 C C . SER A 1 102 ? -18.516 26.109 19.516 1 48.19 102 SER A C 1
ATOM 831 O O . SER A 1 102 ? -18.875 27.172 20.016 1 48.19 102 SER A O 1
ATOM 833 N N . ARG A 1 103 ? -18.953 25.016 20.203 1 50.38 103 ARG A N 1
ATOM 834 C CA . ARG A 1 103 ? -19.719 25.359 21.391 1 50.38 103 ARG A CA 1
ATOM 835 C C . ARG A 1 103 ? -18.875 26.125 22.391 1 50.38 103 ARG A C 1
ATOM 837 O O . ARG A 1 103 ? -19.406 26.844 23.25 1 50.38 103 ARG A O 1
ATOM 844 N N . ASN A 1 104 ? -17.656 25.734 22.531 1 40.19 104 ASN A N 1
ATOM 845 C CA . ASN A 1 104 ? -17.109 26.359 23.719 1 40.19 104 ASN A CA 1
ATOM 846 C C . ASN A 1 104 ? -16.578 27.766 23.438 1 40.19 104 ASN A C 1
ATOM 848 O O . ASN A 1 104 ? -15.375 28 23.531 1 40.19 104 ASN A O 1
ATOM 852 N N . LYS A 1 105 ? -16.844 28.281 22.25 1 42.94 105 LYS A N 1
ATOM 853 C CA . LYS A 1 105 ? -16.516 29.703 22.141 1 42.94 105 LYS A CA 1
ATOM 854 C C . LYS A 1 105 ? -17.125 30.5 23.297 1 42.94 105 LYS A C 1
ATOM 856 O O . LYS A 1 105 ? -18.312 30.781 23.297 1 42.94 105 LYS A O 1
ATOM 861 N N . ARG A 1 106 ? -16.672 30.234 24.562 1 38.91 106 ARG A N 1
ATOM 862 C CA . ARG A 1 106 ? -17 31.172 25.625 1 38.91 106 ARG A CA 1
ATOM 863 C C . ARG A 1 106 ? -16.766 32.625 25.156 1 38.91 106 ARG A C 1
ATOM 865 O O . ARG A 1 106 ? -15.742 32.906 24.531 1 38.91 106 ARG A O 1
ATOM 872 N N . ALA A 1 107 ? -17.828 33.406 25.141 1 37.5 107 ALA A N 1
ATOM 873 C CA . ALA A 1 107 ? -17.922 34.875 24.984 1 37.5 107 ALA A CA 1
ATOM 874 C C . ALA A 1 107 ? -16.812 35.562 25.766 1 37.5 107 ALA A C 1
ATOM 876 O O . ALA A 1 107 ? -16.828 35.594 26.984 1 37.5 107 ALA A O 1
ATOM 877 N N . VAL A 1 108 ? -15.602 35.219 25.438 1 35 108 VAL A N 1
ATOM 878 C CA . VAL A 1 108 ? -14.648 36.094 26.109 1 35 108 VAL A CA 1
ATOM 879 C C . VAL A 1 108 ? -15.07 37.562 25.906 1 35 108 VAL A C 1
ATOM 881 O O . VAL A 1 108 ? -15.195 38.031 24.766 1 35 108 VAL A O 1
ATOM 884 N N . ALA A 1 109 ? -15.82 38.062 26.844 1 32.97 109 ALA A N 1
ATOM 885 C CA . ALA A 1 109 ? -16.234 39.438 26.922 1 32.97 109 ALA A CA 1
ATOM 886 C C . ALA A 1 109 ? -15.086 40.375 26.578 1 32.97 109 ALA A C 1
ATOM 888 O O . ALA A 1 109 ? -13.938 40.125 26.938 1 32.97 109 ALA A O 1
ATOM 889 N N . PRO A 1 110 ? -15.227 41.156 25.531 1 32.03 110 PRO A N 1
ATOM 890 C CA . PRO A 1 110 ? -14.211 42.156 25.219 1 32.03 110 PRO A CA 1
ATOM 891 C C . PRO A 1 110 ? -13.672 42.844 26.453 1 32.03 110 PRO A C 1
ATOM 893 O O . PRO A 1 110 ? -14.445 43.406 27.25 1 32.03 110 PRO A O 1
ATOM 896 N N . GLN A 1 111 ? -12.688 42.25 27.141 1 29.02 111 GLN A N 1
ATOM 897 C CA . GLN A 1 111 ? -12.086 43.094 28.172 1 29.02 111 GLN A CA 1
ATOM 898 C C . GLN A 1 111 ? -11.906 44.531 27.688 1 29.02 111 GLN A C 1
ATOM 900 O O . GLN A 1 111 ? -11.344 44.75 26.625 1 29.02 111 GLN A O 1
ATOM 905 N N . ALA A 1 112 ? -12.82 45.406 28.141 1 29.48 112 ALA A N 1
ATOM 906 C CA . ALA A 1 112 ? -12.781 46.844 27.969 1 29.48 112 ALA A CA 1
ATOM 907 C C . ALA A 1 112 ? -11.344 47.375 28.047 1 29.48 112 ALA A C 1
ATOM 909 O O . ALA A 1 112 ? -10.625 47.062 29 1 29.48 112 ALA A O 1
ATOM 910 N N . ALA A 1 113 ? -10.727 47.406 26.875 1 27.62 113 ALA A N 1
ATOM 911 C CA . ALA A 1 113 ? -9.469 48.156 26.797 1 27.62 113 ALA A CA 1
ATOM 912 C C . ALA A 1 113 ? -9.508 49.375 27.688 1 27.62 113 ALA A C 1
ATOM 914 O O . ALA A 1 113 ? -10.336 50.281 27.469 1 27.62 113 ALA A O 1
ATOM 915 N N . PHE A 1 114 ? -9.312 49.219 29.016 1 27.3 114 PHE A N 1
ATOM 916 C CA . PHE A 1 114 ? -9.102 50.375 29.875 1 27.3 114 PHE A CA 1
ATOM 917 C C . PHE A 1 114 ? -8.219 51.406 29.188 1 27.3 114 PHE A C 1
ATOM 919 O O . PHE A 1 114 ? -7.027 51.156 28.969 1 27.3 114 PHE A O 1
ATOM 926 N N . CYS A 1 115 ? -8.805 52.031 28.156 1 25.75 115 CYS A N 1
ATOM 927 C CA . CYS A 1 115 ? -8.195 53.188 27.562 1 25.75 115 CYS A CA 1
ATOM 928 C C . CYS A 1 115 ? -7.645 54.125 28.625 1 25.75 115 CYS A C 1
ATOM 930 O O . CYS A 1 115 ? -8.406 54.812 29.312 1 25.75 115 CYS A O 1
ATOM 932 N N . CYS A 1 116 ? -6.75 53.594 29.5 1 29.38 116 CYS A N 1
ATOM 933 C CA . CYS A 1 116 ? -6.047 54.5 30.391 1 29.38 116 CYS A CA 1
ATOM 934 C C . CYS A 1 116 ? -5.578 55.719 29.656 1 29.38 116 CYS A C 1
ATOM 936 O O . CYS A 1 116 ? -4.613 55.688 28.891 1 29.38 116 CYS A O 1
ATOM 938 N N . GLU A 1 117 ? -6.566 56.406 29 1 29.03 117 GLU A N 1
ATOM 939 C CA . GLU A 1 117 ? -6.094 57.688 28.5 1 29.03 117 GLU A CA 1
ATOM 940 C C . GLU A 1 117 ? -5.387 58.5 29.578 1 29.03 117 GLU A C 1
ATOM 942 O O . GLU A 1 117 ? -5.945 58.688 30.672 1 29.03 117 GLU A O 1
ATOM 947 N N . PRO A 1 118 ? -4.07 58.406 29.719 1 29.92 118 PRO A N 1
ATOM 948 C CA . PRO A 1 118 ? -3.338 59.25 30.672 1 29.92 118 PRO A CA 1
ATOM 949 C C . PRO A 1 118 ? -3.816 60.688 30.688 1 29.92 118 PRO A C 1
ATOM 951 O O . PRO A 1 118 ? -4.27 61.188 29.656 1 29.92 118 PRO A O 1
ATOM 954 N N . TYR A 1 119 ? -4.574 61.156 31.734 1 30.77 119 TYR A N 1
ATOM 955 C CA . TYR A 1 119 ? -4.961 62.531 32 1 30.77 119 TYR A CA 1
ATOM 956 C C . TYR A 1 119 ? -3.834 63.5 31.641 1 30.77 119 TYR A C 1
ATOM 958 O O . TYR A 1 119 ? -2.732 63.375 32.188 1 30.77 119 TYR A O 1
ATOM 966 N N . LYS A 1 120 ? -3.803 63.875 30.375 1 29.92 120 LYS A N 1
ATOM 967 C CA . LYS A 1 120 ? -2.838 64.875 30 1 29.92 120 LYS A CA 1
ATOM 968 C C . LYS A 1 120 ? -2.912 66.062 30.938 1 29.92 120 LYS A C 1
ATOM 970 O O . LYS A 1 120 ? -3.967 66.688 31.078 1 29.92 120 LYS A O 1
ATOM 975 N N . SER A 1 121 ? -2.346 65.938 32.094 1 32.47 121 SER A N 1
ATOM 976 C CA . SER A 1 121 ? -2.086 67.062 32.938 1 32.47 121 SER A CA 1
ATOM 977 C C . SER A 1 121 ? -1.624 68.25 32.125 1 32.47 121 SER A C 1
ATOM 979 O O . SER A 1 121 ? -0.494 68.312 31.625 1 32.47 121 SER A O 1
ATOM 981 N N . GLY A 1 122 ? -2.424 68.438 30.969 1 25.22 122 GLY A N 1
ATOM 982 C CA . GLY A 1 122 ? -1.921 69.562 30.141 1 25.22 122 GLY A CA 1
ATOM 983 C C . GLY A 1 122 ? -1.485 70.75 30.953 1 25.22 122 GLY A C 1
ATOM 984 O O . GLY A 1 122 ? -1.675 70.812 32.156 1 25.22 122 GLY A O 1
ATOM 985 N N . SER A 1 123 ? -1.855 72 30.391 1 26.34 123 SER A N 1
ATOM 986 C CA . SER A 1 123 ? -1.144 73.25 30.062 1 26.34 123 SER A CA 1
ATOM 987 C C . SER A 1 123 ? -1.166 74.25 31.234 1 26.34 123 SER A C 1
ATOM 989 O O . SER A 1 123 ? -2.225 74.75 31.609 1 26.34 123 SER A O 1
ATOM 991 N N . ALA A 1 124 ? -0.354 74.062 32.188 1 27.03 124 ALA A N 1
ATOM 992 C CA . ALA A 1 124 ? 0.032 75.125 33.125 1 27.03 124 ALA A CA 1
ATOM 993 C C . ALA A 1 124 ? 0.365 76.438 32.406 1 27.03 124 ALA A C 1
ATOM 995 O O . ALA A 1 124 ? 0.924 77.375 32.969 1 27.03 124 ALA A O 1
ATOM 996 N N . MET A 1 125 ? 0.053 76.688 31.062 1 25.33 125 MET A N 1
ATOM 997 C CA . MET A 1 125 ? 0.702 77.875 30.625 1 25.33 125 MET A CA 1
ATOM 998 C C . MET A 1 125 ? 0.291 79.062 31.516 1 25.33 125 MET A C 1
ATOM 1000 O O . MET A 1 125 ? -0.831 79.125 32.031 1 25.33 125 MET A O 1
ATOM 1004 N N . ALA A 1 126 ? 1.254 80.25 31.406 1 27.31 126 ALA A N 1
ATOM 1005 C CA . ALA A 1 126 ? 1.394 81.625 31.797 1 27.31 126 ALA A CA 1
ATOM 1006 C C . ALA A 1 126 ? 0.155 82.438 31.406 1 27.31 126 ALA A C 1
ATOM 1008 O O . ALA A 1 126 ? -0.467 82.188 30.375 1 27.31 126 ALA A O 1
ATOM 1009 N N . MET B 1 1 ? -9.281 22.062 27.094 1 49.69 1 MET B N 1
ATOM 1010 C CA . MET B 1 1 ? -8.039 22.391 26.391 1 49.69 1 MET B CA 1
ATOM 1011 C C . MET B 1 1 ? -8.023 21.766 25 1 49.69 1 MET B C 1
ATOM 1013 O O . MET B 1 1 ? -8.461 20.641 24.812 1 49.69 1 MET B O 1
ATOM 1017 N N . SER B 1 2 ? -7.871 22.625 24.047 1 58.69 2 SER B N 1
ATOM 1018 C CA . SER B 1 2 ? -7.836 22.078 22.688 1 58.69 2 SER B CA 1
ATOM 1019 C C . SER B 1 2 ? -6.727 21.047 22.531 1 58.69 2 SER B C 1
ATOM 1021 O O . SER B 1 2 ? -5.652 21.188 23.125 1 58.69 2 SER B O 1
ATOM 1023 N N . PRO B 1 3 ? -7.098 19.922 22.031 1 63 3 PRO B N 1
ATOM 1024 C CA . PRO B 1 3 ? -6.016 18.953 21.828 1 63 3 PRO B CA 1
ATOM 1025 C C . PRO B 1 3 ? -4.785 19.562 21.172 1 63 3 PRO B C 1
ATOM 1027 O O . PRO B 1 3 ? -4.91 20.5 20.375 1 63 3 PRO B O 1
ATOM 1030 N N . PRO B 1 4 ? -3.605 19.234 21.734 1 69.62 4 PRO B N 1
ATOM 1031 C CA . PRO B 1 4 ? -2.396 19.797 21.125 1 69.62 4 PRO B CA 1
ATOM 10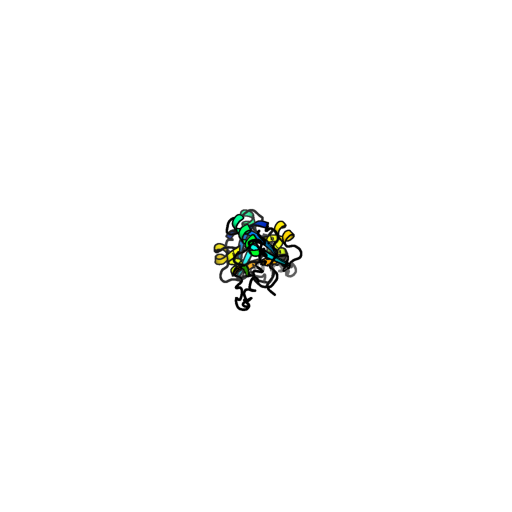32 C C . PRO B 1 4 ? -2.348 19.594 19.609 1 69.62 4 PRO B C 1
ATOM 1034 O O . PRO B 1 4 ? -2.816 18.578 19.109 1 69.62 4 PRO B O 1
ATOM 1037 N N . GLN B 1 5 ? -1.92 20.547 18.781 1 72.5 5 GLN B N 1
ATOM 1038 C CA . GLN B 1 5 ? -1.782 20.484 17.328 1 72.5 5 GLN B CA 1
ATOM 1039 C C . GLN B 1 5 ? -0.707 19.484 16.922 1 72.5 5 GLN B C 1
ATOM 1041 O O . GLN B 1 5 ? 0.341 19.391 17.562 1 72.5 5 GLN B O 1
ATOM 1046 N N . PRO B 1 6 ? -0.992 18.75 15.883 1 75.44 6 PRO B N 1
ATOM 1047 C CA . PRO B 1 6 ? 0.002 17.781 15.422 1 75.44 6 PRO B CA 1
ATOM 1048 C C . PRO B 1 6 ? 1.288 18.438 14.93 1 75.44 6 PRO B C 1
ATOM 1050 O O . PRO B 1 6 ? 1.235 19.438 14.203 1 75.44 6 PRO B O 1
ATOM 1053 N N . ILE B 1 7 ? 2.408 18.031 15.391 1 79.81 7 ILE B N 1
ATOM 1054 C CA . ILE B 1 7 ? 3.715 18.406 14.859 1 79.81 7 ILE B CA 1
ATOM 1055 C C . ILE B 1 7 ? 4.176 17.375 13.844 1 79.81 7 ILE B C 1
ATOM 1057 O O . ILE B 1 7 ? 4.48 16.234 14.203 1 79.81 7 ILE B O 1
ATOM 1061 N N . MET B 1 8 ? 4.23 17.812 12.516 1 81.56 8 MET B N 1
ATOM 1062 C CA . MET B 1 8 ? 4.594 16.891 11.445 1 81.56 8 MET B CA 1
ATOM 1063 C C . MET B 1 8 ? 6.043 17.094 11.016 1 81.56 8 MET B C 1
ATOM 1065 O O . MET B 1 8 ? 6.496 18.234 10.867 1 81.56 8 MET B O 1
ATOM 1069 N N . GLN B 1 9 ? 6.727 15.992 10.875 1 83.44 9 GLN B N 1
ATOM 1070 C CA . GLN B 1 9 ? 8.031 16.047 10.219 1 83.44 9 GLN B CA 1
ATOM 1071 C C . GLN B 1 9 ? 7.875 16.234 8.711 1 83.44 9 GLN B C 1
ATOM 1073 O O . GLN B 1 9 ? 6.809 15.961 8.148 1 83.44 9 GLN B O 1
ATOM 1078 N N . LYS B 1 10 ? 8.992 16.766 8.047 1 84.19 10 LYS B N 1
ATOM 1079 C CA . LYS B 1 10 ? 9 16.906 6.594 1 84.19 10 LYS B CA 1
ATOM 1080 C C . LYS B 1 10 ? 8.609 15.594 5.914 1 84.19 10 LYS B C 1
ATOM 1082 O O . LYS B 1 10 ? 9.141 14.531 6.25 1 84.19 10 LYS B O 1
ATOM 1087 N N . PRO B 1 11 ? 7.645 15.711 5.035 1 85.75 11 PRO B N 1
ATOM 1088 C CA . PRO B 1 11 ? 7.223 14.477 4.363 1 85.75 11 PRO B CA 1
ATOM 1089 C C . PRO B 1 11 ? 8.266 13.945 3.387 1 85.75 11 PRO B C 1
ATOM 1091 O O . PRO B 1 11 ? 9.086 14.719 2.877 1 85.75 11 PRO B O 1
ATOM 1094 N N . ILE B 1 12 ? 8.242 12.672 3.107 1 87.31 12 ILE B N 1
ATOM 1095 C CA . ILE B 1 12 ? 9.109 12.016 2.127 1 87.31 12 ILE B CA 1
ATOM 1096 C C . ILE B 1 12 ? 8.25 11.336 1.062 1 87.31 12 ILE B C 1
ATOM 1098 O O . ILE B 1 12 ? 7.137 10.883 1.345 1 87.31 12 ILE B O 1
ATOM 1102 N N . VAL B 1 13 ? 8.758 11.344 -0.222 1 80.81 13 VAL B N 1
ATOM 1103 C CA . VAL B 1 13 ? 8.062 10.734 -1.354 1 80.81 13 VAL B CA 1
ATOM 1104 C C . VAL B 1 13 ? 8.844 9.516 -1.845 1 80.81 13 VAL B C 1
ATOM 1106 O O . VAL B 1 13 ? 10.07 9.531 -1.887 1 80.81 13 VAL B O 1
ATOM 1109 N N . PHE B 1 14 ? 8.055 8.484 -2.227 1 82.31 14 PHE B N 1
ATOM 1110 C CA . PHE B 1 14 ? 8.609 7.246 -2.77 1 82.31 14 PHE B CA 1
ATOM 1111 C C . PHE B 1 14 ? 7.727 6.703 -3.889 1 82.31 14 PHE B C 1
ATOM 1113 O O . PHE B 1 14 ? 6.496 6.781 -3.809 1 82.31 14 PHE B O 1
ATOM 1120 N N . GLU B 1 15 ? 8.367 6.227 -4.969 1 82.5 15 GLU B N 1
ATOM 1121 C CA . GLU B 1 15 ? 7.613 5.699 -6.102 1 82.5 15 GLU B CA 1
ATOM 1122 C C . GLU B 1 15 ? 7.707 4.18 -6.164 1 82.5 15 GLU B C 1
ATOM 1124 O O . GLU B 1 15 ? 8.789 3.611 -6.008 1 82.5 15 GLU B O 1
ATOM 1129 N N . LYS B 1 16 ? 6.488 3.625 -6.363 1 81.25 16 LYS B N 1
ATOM 1130 C CA . LYS B 1 16 ? 6.453 2.178 -6.547 1 81.25 16 LYS B CA 1
ATOM 1131 C C . LYS B 1 16 ? 5.43 1.783 -7.609 1 81.25 16 LYS B C 1
ATOM 1133 O O . LYS B 1 16 ? 4.418 2.465 -7.785 1 81.25 16 LYS B O 1
ATOM 1138 N N . LYS B 1 17 ? 5.738 0.685 -8.273 1 86.06 17 LYS B N 1
ATOM 1139 C CA . LYS B 1 17 ? 4.781 0.036 -9.164 1 86.06 17 LYS B CA 1
ATOM 1140 C C . LYS B 1 17 ? 4.102 -1.143 -8.477 1 86.06 17 LYS B C 1
ATOM 1142 O O . LYS B 1 17 ? 4.762 -1.964 -7.836 1 86.06 17 LYS B O 1
ATOM 1147 N N . LEU B 1 18 ? 2.762 -1.167 -8.562 1 88.62 18 LEU B N 1
ATOM 1148 C CA . LEU B 1 18 ? 1.974 -2.23 -7.949 1 88.62 18 LEU B CA 1
ATOM 1149 C C . LEU B 1 18 ? 1.522 -3.244 -8.992 1 88.62 18 LEU B C 1
ATOM 1151 O O . LEU B 1 18 ? 1.207 -2.875 -10.125 1 88.62 18 LEU B O 1
ATOM 1155 N N . LEU B 1 19 ? 1.473 -4.488 -8.562 1 90.19 19 LEU B N 1
ATOM 1156 C CA . LEU B 1 19 ? 0.992 -5.629 -9.336 1 90.19 19 LEU B CA 1
ATOM 1157 C C . LEU B 1 19 ? -0.15 -6.336 -8.617 1 90.19 19 LEU B C 1
ATOM 1159 O O . LEU B 1 19 ? -0.081 -6.555 -7.402 1 90.19 19 LEU B O 1
ATOM 1163 N N . ALA B 1 20 ? -1.205 -6.676 -9.367 1 92.12 20 ALA B N 1
ATOM 1164 C CA . ALA B 1 20 ? -2.334 -7.402 -8.789 1 92.12 20 ALA B CA 1
ATOM 1165 C C . ALA B 1 20 ? -2.514 -8.758 -9.461 1 92.12 20 ALA B C 1
ATOM 1167 O O . ALA B 1 20 ? -2.625 -8.844 -10.688 1 92.12 20 ALA B O 1
ATOM 1168 N N . PHE B 1 21 ? -2.543 -9.805 -8.594 1 88.56 21 PHE B N 1
ATOM 1169 C CA . PHE B 1 21 ? -2.811 -11.18 -8.992 1 88.56 21 PHE B CA 1
ATOM 1170 C C . PHE B 1 21 ? -4.176 -11.633 -8.492 1 88.56 21 PHE B C 1
ATOM 1172 O O . PHE B 1 21 ? -4.422 -11.672 -7.289 1 88.56 21 PHE B O 1
ATOM 1179 N N . HIS B 1 22 ? -5.039 -12.023 -9.406 1 91.81 22 HIS B N 1
ATOM 1180 C CA . HIS B 1 22 ? -6.34 -12.555 -9.016 1 91.81 22 HIS B CA 1
ATOM 1181 C C . HIS B 1 22 ? -6.348 -14.078 -9.078 1 91.81 22 HIS B C 1
ATOM 1183 O O . HIS B 1 22 ? -6.305 -14.664 -10.164 1 91.81 22 HIS B O 1
ATOM 1189 N N . ASP B 1 23 ? -6.395 -14.711 -7.906 1 89.12 23 ASP B N 1
ATOM 1190 C CA . ASP B 1 23 ? -6.516 -16.156 -7.785 1 89.12 23 ASP B CA 1
ATOM 1191 C C . ASP B 1 23 ? -7.98 -16.594 -7.793 1 89.12 23 ASP B C 1
ATOM 1193 O O . ASP B 1 23 ? -8.672 -16.469 -6.785 1 89.12 23 ASP B O 1
ATOM 1197 N N . LEU B 1 24 ? -8.383 -17.219 -8.852 1 87.56 24 LEU B N 1
ATOM 1198 C CA . LEU B 1 24 ? -9.773 -17.594 -9.047 1 87.56 24 LEU B CA 1
ATOM 1199 C C . LEU B 1 24 ? -10.133 -18.797 -8.18 1 87.56 24 LEU B C 1
ATOM 1201 O O . LEU B 1 24 ? -11.289 -18.953 -7.766 1 87.56 24 LEU B O 1
ATOM 1205 N N . THR B 1 25 ? -9.156 -19.547 -7.906 1 86.12 25 THR B N 1
ATOM 1206 C CA . THR B 1 25 ? -9.406 -20.75 -7.125 1 86.12 25 THR B CA 1
ATOM 1207 C C . THR B 1 25 ? -9.672 -20.406 -5.664 1 86.12 25 THR B C 1
ATOM 1209 O O . THR B 1 25 ? -10.625 -20.906 -5.066 1 86.12 25 THR B O 1
ATOM 1212 N N . ALA B 1 26 ? -8.898 -19.562 -5.117 1 87.38 26 ALA B N 1
ATOM 1213 C CA . ALA B 1 26 ? -9.016 -19.203 -3.707 1 87.38 26 ALA B CA 1
ATOM 1214 C C . ALA B 1 26 ? -9.945 -18.016 -3.52 1 87.38 26 ALA B C 1
ATOM 1216 O O . ALA B 1 26 ? -10.281 -17.656 -2.391 1 87.38 26 ALA B O 1
ATOM 1217 N N . ASN B 1 27 ? -10.328 -17.391 -4.609 1 92.19 27 ASN B N 1
ATOM 1218 C CA . ASN B 1 27 ? -11.148 -16.188 -4.578 1 92.19 27 ASN B CA 1
ATOM 1219 C C . ASN B 1 27 ? -10.477 -15.078 -3.771 1 92.19 27 ASN B C 1
ATOM 1221 O O . ASN B 1 27 ? -11.094 -14.5 -2.871 1 92.19 27 ASN B O 1
ATOM 1225 N N . LYS B 1 28 ? -9.242 -14.82 -4.125 1 94.62 28 LYS B N 1
ATOM 1226 C CA . LYS B 1 28 ? -8.438 -13.789 -3.486 1 94.62 28 LYS B CA 1
ATOM 1227 C C . LYS B 1 28 ? -7.648 -12.984 -4.52 1 94.62 28 LYS B C 1
ATOM 1229 O O . LYS B 1 28 ? -7.289 -13.516 -5.578 1 94.62 28 LYS B O 1
ATOM 1234 N N . CYS B 1 29 ? -7.473 -11.812 -4.172 1 96.44 29 CYS B N 1
ATOM 1235 C CA . CYS B 1 29 ? -6.57 -10.961 -4.938 1 96.44 29 CYS B CA 1
ATOM 1236 C C . CYS B 1 29 ? -5.316 -10.633 -4.133 1 96.44 29 CYS B C 1
ATOM 1238 O O . CYS B 1 29 ? -5.406 -10.305 -2.949 1 96.44 29 CYS B O 1
ATOM 1240 N N . PHE B 1 30 ? -4.215 -10.781 -4.707 1 93.5 30 PHE B N 1
ATOM 1241 C CA . PHE B 1 30 ? -2.936 -10.5 -4.07 1 93.5 30 PHE B CA 1
ATOM 1242 C C . PHE B 1 30 ? -2.27 -9.289 -4.711 1 93.5 30 PHE B C 1
ATOM 1244 O O . PHE B 1 30 ? -2.068 -9.25 -5.926 1 93.5 30 PHE B O 1
ATOM 1251 N N . ILE B 1 31 ? -1.959 -8.258 -3.902 1 93.88 31 ILE B N 1
ATOM 1252 C CA . ILE B 1 31 ? -1.309 -7.027 -4.348 1 93.88 31 ILE B CA 1
ATOM 1253 C C . ILE B 1 31 ? 0.165 -7.051 -3.947 1 93.88 31 ILE B C 1
ATOM 1255 O O . ILE B 1 31 ? 0.493 -7.215 -2.77 1 93.88 31 ILE B O 1
ATOM 1259 N N . ASP B 1 32 ? 1.037 -6.844 -4.887 1 91.94 32 ASP B N 1
ATOM 1260 C CA . ASP B 1 32 ? 2.484 -6.891 -4.699 1 91.94 32 ASP B CA 1
ATOM 1261 C C . ASP B 1 32 ? 3.164 -5.707 -5.383 1 91.94 32 ASP B C 1
ATOM 1263 O O . ASP B 1 32 ? 2.504 -4.898 -6.039 1 91.94 32 ASP B O 1
ATOM 1267 N N . VAL B 1 33 ? 4.43 -5.477 -5 1 89.12 33 VAL B N 1
ATOM 1268 C CA . VAL B 1 33 ? 5.238 -4.48 -5.699 1 89.12 33 VAL B CA 1
ATOM 1269 C C . VAL B 1 33 ? 5.918 -5.125 -6.906 1 89.12 33 VAL B C 1
ATOM 1271 O O . VAL B 1 33 ? 6.301 -6.297 -6.859 1 89.12 33 VAL B O 1
ATOM 1274 N N . LEU B 1 34 ? 5.922 -4.328 -7.902 1 83.31 34 LEU B N 1
ATOM 1275 C CA . LEU B 1 34 ? 6.719 -4.75 -9.055 1 83.31 34 LEU B CA 1
ATOM 1276 C C . LEU B 1 34 ? 8.156 -4.254 -8.93 1 83.31 34 LEU B C 1
ATOM 1278 O O . LEU B 1 34 ? 8.438 -3.084 -9.203 1 83.31 34 LEU B O 1
ATOM 1282 N N . ASP B 1 35 ? 8.992 -4.848 -8.016 1 69.06 35 ASP B N 1
ATOM 1283 C CA . ASP B 1 35 ? 10.383 -4.438 -7.883 1 69.06 35 ASP B CA 1
ATOM 1284 C C . ASP B 1 35 ? 11.172 -4.75 -9.156 1 69.06 35 ASP B C 1
ATOM 1286 O O . ASP B 1 35 ? 12.273 -4.234 -9.352 1 69.06 35 ASP B O 1
ATOM 1290 N N . ASP B 1 36 ? 10.641 -5.531 -9.922 1 62.69 36 ASP B N 1
ATOM 1291 C CA . ASP B 1 36 ? 11.336 -6.023 -11.109 1 62.69 36 ASP B CA 1
ATOM 1292 C C . ASP B 1 36 ? 10.695 -5.469 -12.383 1 62.69 36 ASP B C 1
ATOM 1294 O O . ASP B 1 36 ? 9.828 -4.594 -12.32 1 62.69 36 ASP B O 1
ATOM 1298 N N . THR B 1 37 ? 11.188 -5.992 -13.508 1 67 37 THR B N 1
ATOM 1299 C CA . THR B 1 37 ? 10.617 -5.688 -14.812 1 67 37 THR B CA 1
ATOM 1300 C C . THR B 1 37 ? 9.258 -6.367 -14.984 1 67 37 THR B C 1
ATOM 1302 O O . THR B 1 37 ? 8.945 -7.316 -14.266 1 67 37 THR B O 1
ATOM 1305 N N . PHE B 1 38 ? 8.414 -5.801 -15.75 1 67.75 38 PHE B N 1
ATOM 1306 C CA . PHE B 1 38 ? 7.113 -6.375 -16.078 1 67.75 38 PHE B CA 1
ATOM 1307 C C . PHE B 1 38 ? 7.25 -7.844 -16.469 1 67.75 38 PHE B C 1
ATOM 1309 O O . PHE B 1 38 ? 6.453 -8.68 -16.047 1 67.75 38 PHE B O 1
ATOM 1316 N N . ASP B 1 39 ? 8.273 -8.078 -17.172 1 71.38 39 ASP B N 1
ATOM 1317 C CA . ASP B 1 39 ? 8.531 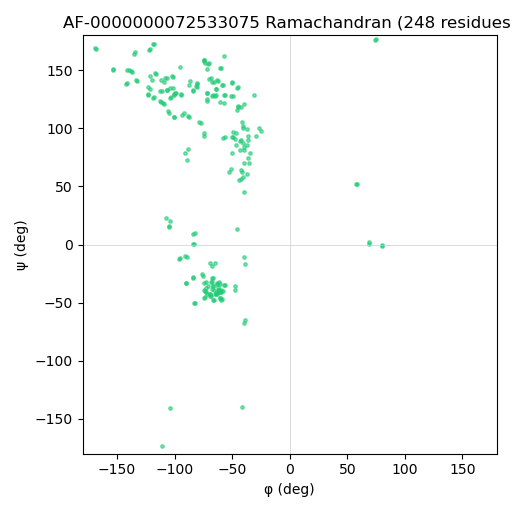-9.445 -17.609 1 71.38 39 ASP B CA 1
ATOM 1318 C C . ASP B 1 39 ? 8.75 -10.383 -16.422 1 71.38 39 ASP B C 1
ATOM 1320 O O . ASP B 1 39 ? 8.258 -11.508 -16.422 1 71.38 39 ASP B O 1
ATOM 1324 N N . GLU B 1 40 ? 9.391 -9.891 -15.406 1 70.75 40 GLU B N 1
ATOM 1325 C CA . GLU B 1 40 ? 9.617 -10.695 -14.211 1 70.75 40 GLU B CA 1
ATOM 1326 C C . GLU B 1 40 ? 8.32 -10.914 -13.438 1 70.75 40 GLU B C 1
ATOM 1328 O O . GLU B 1 40 ? 8.078 -12 -12.906 1 70.75 40 GLU B O 1
ATOM 1333 N N . GLY B 1 41 ? 7.512 -9.914 -13.453 1 70.5 41 GLY B N 1
ATOM 1334 C CA . GLY B 1 41 ? 6.191 -10.055 -12.867 1 70.5 41 GLY B CA 1
ATOM 1335 C C . GLY B 1 41 ? 5.344 -11.109 -13.555 1 70.5 41 GLY B C 1
ATOM 1336 O O . GLY B 1 41 ? 4.695 -11.922 -12.891 1 70.5 41 GLY B O 1
ATOM 1337 N N . LEU B 1 42 ? 5.453 -11.109 -14.828 1 71.56 42 LEU B N 1
ATOM 1338 C CA . LEU B 1 42 ? 4.707 -12.078 -15.609 1 71.56 42 LEU B CA 1
ATOM 1339 C C . LEU B 1 42 ? 5.215 -13.492 -15.352 1 71.56 42 LEU B C 1
ATOM 1341 O O . LEU B 1 42 ? 4.422 -14.438 -15.273 1 71.56 42 LEU B O 1
ATOM 1345 N N . LYS B 1 43 ? 6.457 -13.602 -15.219 1 73.38 43 LYS B N 1
ATOM 1346 C CA . LYS B 1 43 ? 7.039 -14.898 -14.914 1 73.38 43 LYS B CA 1
ATOM 1347 C C . LYS B 1 43 ? 6.574 -15.406 -13.547 1 73.38 43 LYS B C 1
ATOM 1349 O O . LYS B 1 43 ? 6.246 -16.578 -13.391 1 73.38 43 LYS B O 1
ATOM 1354 N N . ARG B 1 44 ? 6.547 -14.531 -12.609 1 74.44 44 ARG B N 1
ATOM 1355 C CA . ARG B 1 44 ? 6.039 -14.875 -11.289 1 74.44 44 ARG B CA 1
ATOM 1356 C C . ARG B 1 44 ? 4.586 -15.328 -11.352 1 74.44 44 ARG B C 1
ATOM 1358 O O . ARG B 1 44 ? 4.219 -16.344 -10.766 1 74.44 44 ARG B O 1
ATOM 1365 N N . TRP B 1 45 ? 3.836 -14.625 -12.164 1 75.81 45 TRP B N 1
ATOM 1366 C CA . TRP B 1 45 ? 2.438 -14.977 -12.398 1 75.81 45 TRP B CA 1
ATOM 1367 C C . TRP B 1 45 ? 2.32 -16.375 -13 1 75.81 45 TRP B C 1
ATOM 1369 O O . TRP B 1 45 ? 1.523 -17.188 -12.531 1 75.81 45 TRP B O 1
ATOM 1379 N N . ALA B 1 46 ? 3.133 -16.594 -13.969 1 73.25 46 ALA B N 1
ATOM 1380 C CA . ALA B 1 46 ? 3.119 -17.906 -14.633 1 73.25 46 ALA B CA 1
ATOM 1381 C C . ALA B 1 46 ? 3.453 -19.016 -13.656 1 73.25 46 ALA B C 1
ATOM 1383 O O . ALA B 1 46 ? 2.861 -20.109 -13.711 1 73.25 46 ALA B O 1
ATOM 1384 N N . SER B 1 47 ? 4.273 -18.719 -12.758 1 74.88 47 SER B N 1
ATOM 1385 C CA . SER B 1 47 ? 4.684 -19.719 -11.773 1 74.88 47 SER B CA 1
ATOM 1386 C C . SER B 1 47 ? 3.566 -20 -10.781 1 74.88 47 SER B C 1
ATOM 1388 O O . SER B 1 47 ? 3.383 -21.141 -10.359 1 74.88 47 SER B O 1
ATOM 1390 N N . HIS B 1 48 ? 2.803 -19.031 -10.516 1 75.94 48 HIS B N 1
ATOM 1391 C CA . HIS B 1 48 ? 1.726 -19.172 -9.547 1 75.94 48 HIS B CA 1
ATOM 1392 C C . HIS B 1 48 ? 0.479 -19.766 -10.188 1 75.94 48 HIS B C 1
ATOM 1394 O O . HIS B 1 48 ? -0.317 -20.422 -9.516 1 75.94 48 HIS B O 1
ATOM 1400 N N . SER B 1 49 ? 0.318 -19.531 -11.406 1 70.56 49 SER B N 1
ATOM 1401 C CA . SER B 1 49 ? -0.888 -19.969 -12.109 1 70.56 49 SER B CA 1
ATOM 1402 C C . SER B 1 49 ? -0.781 -21.422 -12.555 1 70.56 49 SER B C 1
ATOM 1404 O O . SER B 1 49 ? -1.746 -21.984 -13.07 1 70.56 49 SER B O 1
ATOM 1406 N N . GLY B 1 50 ? 0.342 -22.016 -12.234 1 65.25 50 GLY B N 1
ATOM 1407 C CA . GLY B 1 50 ? 0.529 -23.375 -12.695 1 65.25 50 GLY B CA 1
ATOM 1408 C C . GLY B 1 50 ? 0.711 -23.484 -14.195 1 65.25 50 GLY B C 1
ATOM 1409 O O . GLY B 1 50 ? 0.69 -24.578 -14.758 1 65.25 50 GLY B O 1
ATOM 1410 N N . LYS B 1 51 ? 0.693 -22.391 -14.875 1 63.41 51 LYS B N 1
ATOM 1411 C CA . LYS B 1 51 ? 0.816 -22.422 -16.328 1 63.41 51 LYS B CA 1
ATOM 1412 C C . LYS B 1 51 ? 2.201 -22.891 -16.766 1 63.41 51 LYS B C 1
ATOM 1414 O O . LYS B 1 51 ? 2.418 -23.234 -17.922 1 63.41 51 LYS B O 1
ATOM 1419 N N . VAL B 1 52 ? 3.086 -22.797 -15.789 1 60 52 VAL B N 1
ATOM 1420 C CA . VAL B 1 52 ? 4.41 -23.328 -16.094 1 60 52 VAL B CA 1
ATOM 1421 C C . VAL B 1 52 ? 4.609 -24.672 -15.398 1 60 52 VAL B C 1
ATOM 1423 O O . VAL B 1 52 ? 4.246 -24.828 -14.227 1 60 52 VAL B O 1
ATOM 1426 N N . ARG B 1 53 ? 4.727 -25.797 -16.047 1 54.72 53 ARG B N 1
ATOM 1427 C CA . ARG B 1 53 ? 4.809 -27.203 -15.633 1 54.72 53 ARG B CA 1
ATOM 1428 C C . ARG B 1 53 ? 5.664 -27.344 -14.383 1 54.72 53 ARG B C 1
ATOM 1430 O O . ARG B 1 53 ? 5.355 -28.156 -13.508 1 54.72 53 ARG B O 1
ATOM 1437 N N . ASN B 1 54 ? 6.984 -27.125 -14.352 1 50.88 54 ASN B N 1
ATOM 1438 C CA . ASN B 1 54 ? 7.875 -27.469 -13.242 1 50.88 54 ASN B CA 1
ATOM 1439 C C . ASN B 1 54 ? 8.258 -26.234 -12.438 1 50.88 54 ASN B C 1
ATOM 1441 O O . ASN B 1 54 ? 9.438 -26.031 -12.117 1 50.88 54 ASN B O 1
ATOM 1445 N N . PRO B 1 55 ? 7.543 -25.219 -12.516 1 53.41 55 PRO B N 1
ATOM 1446 C CA . PRO B 1 55 ? 8.18 -24.109 -11.797 1 53.41 55 PRO B CA 1
ATOM 1447 C C . PRO B 1 55 ? 8.133 -24.281 -10.281 1 53.41 55 PRO B C 1
ATOM 1449 O O . PRO B 1 55 ? 7.25 -24.969 -9.766 1 53.41 55 PRO B O 1
ATOM 1452 N N . LYS B 1 56 ? 9.227 -24.234 -9.641 1 58.25 56 LYS B N 1
ATOM 1453 C CA . LYS B 1 56 ? 9.172 -24.094 -8.188 1 58.25 56 LYS B CA 1
ATOM 1454 C C . LYS B 1 56 ? 7.871 -23.422 -7.75 1 58.25 56 LYS B C 1
ATOM 1456 O O . LYS B 1 56 ? 7.582 -22.281 -8.148 1 58.25 56 LYS B O 1
ATOM 1461 N N . LYS B 1 57 ? 6.992 -24.297 -7.387 1 69.44 57 LYS B N 1
ATOM 1462 C CA . LYS B 1 57 ? 5.699 -23.797 -6.93 1 69.44 57 LYS B CA 1
ATOM 1463 C C . LYS B 1 57 ? 5.863 -22.828 -5.758 1 69.44 57 LYS B C 1
ATOM 1465 O O . LYS B 1 57 ? 6.652 -23.094 -4.848 1 69.44 57 LYS B O 1
ATOM 1470 N N . PHE B 1 58 ? 5.367 -21.688 -6.016 1 74.25 58 PHE B N 1
ATOM 1471 C CA . PHE B 1 58 ? 5.371 -20.719 -4.934 1 74.25 58 PHE B CA 1
ATOM 1472 C C . PHE B 1 58 ? 3.949 -20.344 -4.535 1 74.25 58 PHE B C 1
ATOM 1474 O O . PHE B 1 58 ? 3.012 -20.516 -5.316 1 74.25 58 PHE B O 1
ATOM 1481 N N . THR B 1 59 ? 3.896 -20.109 -3.299 1 81.38 59 THR B N 1
ATOM 1482 C CA . THR B 1 59 ? 2.703 -19.453 -2.787 1 81.38 59 THR B CA 1
ATOM 1483 C C . THR B 1 59 ? 3.059 -18.094 -2.18 1 81.38 59 THR B C 1
ATOM 1485 O O . THR B 1 59 ? 4.234 -17.734 -2.09 1 81.38 59 THR B O 1
ATOM 1488 N N . PHE B 1 60 ? 2.057 -17.359 -1.822 1 87.44 60 PHE B N 1
ATOM 1489 C CA . PHE B 1 60 ? 2.285 -16.031 -1.262 1 87.44 60 PHE B CA 1
ATOM 1490 C C . PHE B 1 60 ? 2.178 -16.047 0.258 1 87.44 60 PHE B C 1
ATOM 1492 O O . PHE B 1 60 ? 1.262 -16.672 0.81 1 87.44 60 PHE B O 1
ATOM 1499 N N . GLU B 1 61 ? 3.211 -15.484 0.885 1 92.5 61 GLU B N 1
ATOM 1500 C CA . GLU B 1 61 ? 3.039 -15.078 2.275 1 92.5 61 GLU B CA 1
ATOM 1501 C C . GLU B 1 61 ? 2.391 -13.695 2.371 1 92.5 61 GLU B C 1
ATOM 1503 O O . GLU B 1 61 ? 2.795 -12.766 1.673 1 92.5 61 GLU B O 1
ATOM 1508 N N . TYR B 1 62 ? 1.412 -13.586 3.191 1 94.31 62 TYR B N 1
ATOM 1509 C CA . TYR B 1 62 ? 0.667 -12.336 3.322 1 94.31 62 TYR B CA 1
ATOM 1510 C C . TYR B 1 62 ? 0.054 -12.211 4.711 1 94.31 62 TYR B C 1
ATOM 1512 O O . TYR B 1 62 ? -0.206 -13.219 5.375 1 94.31 62 TYR B O 1
ATOM 1520 N N . PRO B 1 63 ? -0.134 -11.008 5.219 1 94.25 63 PRO B N 1
ATOM 1521 C CA . PRO B 1 63 ? -0.853 -10.844 6.484 1 94.25 63 PRO B CA 1
ATOM 1522 C C . PRO B 1 63 ? -2.279 -11.391 6.426 1 94.25 63 PRO B C 1
ATOM 1524 O O . PRO B 1 63 ? -2.91 -11.359 5.363 1 94.25 63 PRO B O 1
ATOM 1527 N N . ARG B 1 64 ? -2.732 -11.797 7.559 1 92.06 64 ARG B N 1
ATOM 1528 C CA . ARG B 1 64 ? -4.082 -12.336 7.66 1 92.06 64 ARG B CA 1
ATOM 1529 C C . ARG B 1 64 ? -5.125 -11.258 7.383 1 92.06 64 ARG B C 1
ATOM 1531 O O . ARG B 1 64 ? -6.156 -11.531 6.758 1 92.06 64 ARG B O 1
ATOM 1538 N N . GLU B 1 65 ? -4.879 -10.023 7.789 1 93.38 65 GLU B N 1
ATOM 1539 C CA . GLU B 1 65 ? -5.824 -8.922 7.621 1 93.38 65 GLU B CA 1
ATOM 1540 C C . GLU B 1 65 ? -5.922 -8.5 6.16 1 93.38 65 GLU B C 1
ATOM 1542 O O . GLU B 1 65 ? -4.902 -8.258 5.508 1 93.38 65 GLU B O 1
ATOM 1547 N N . PRO B 1 66 ? -7.148 -8.414 5.719 1 96.31 66 PRO B N 1
ATOM 1548 C CA . PRO B 1 66 ? -7.316 -7.965 4.332 1 96.31 66 PRO B CA 1
ATOM 1549 C C . PRO B 1 66 ? -7.07 -6.469 4.16 1 96.31 66 PRO B C 1
ATOM 1551 O O . PRO B 1 66 ? -7.113 -5.715 5.137 1 96.31 66 PRO B O 1
ATOM 1554 N N . ILE B 1 67 ? -6.781 -6.109 2.924 1 96.75 67 ILE B N 1
ATOM 1555 C CA . ILE B 1 67 ? -6.695 -4.695 2.57 1 96.75 67 ILE B CA 1
ATOM 1556 C C . ILE B 1 67 ? -8.078 -4.055 2.664 1 96.75 67 ILE B C 1
ATOM 1558 O O . ILE B 1 67 ? -9.055 -4.582 2.125 1 96.75 67 ILE B O 1
ATOM 1562 N N . HIS B 1 68 ? -8.141 -2.975 3.383 1 95.88 68 HIS B N 1
ATOM 1563 C CA . HIS B 1 68 ? -9.375 -2.195 3.385 1 95.88 68 HIS B CA 1
ATOM 1564 C C . HIS B 1 68 ? -9.75 -1.758 1.974 1 95.88 68 HIS B C 1
ATOM 1566 O O . HIS B 1 68 ? -8.906 -1.263 1.225 1 95.88 68 HIS B O 1
ATOM 1572 N N . PRO B 1 69 ? -11.07 -1.86 1.617 1 94.5 69 PRO B N 1
ATOM 1573 C CA . PRO B 1 69 ? -11.469 -1.572 0.238 1 94.5 69 PRO B CA 1
ATOM 1574 C C . PRO B 1 69 ? -11.094 -0.158 -0.201 1 94.5 69 PRO B C 1
ATOM 1576 O O . PRO B 1 69 ? -10.664 0.046 -1.339 1 94.5 69 PRO B O 1
ATOM 1579 N N . GLU B 1 70 ? -11.227 0.85 0.634 1 94.06 70 GLU B N 1
ATOM 1580 C CA . GLU B 1 70 ? -10.883 2.225 0.282 1 94.06 70 GLU B CA 1
ATOM 1581 C C . GLU B 1 70 ? -9.383 2.389 0.09 1 94.06 70 GLU B C 1
ATOM 1583 O O . GLU B 1 70 ? -8.938 3.195 -0.729 1 94.06 70 GLU B O 1
ATOM 1588 N N . ILE B 1 71 ? -8.633 1.599 0.866 1 95.44 71 ILE B N 1
ATOM 1589 C CA . ILE B 1 71 ? -7.18 1.622 0.708 1 95.44 71 ILE B CA 1
ATOM 1590 C C . ILE B 1 71 ? -6.797 1.005 -0.634 1 95.44 71 ILE B C 1
ATOM 1592 O O . ILE B 1 71 ? -5.961 1.548 -1.358 1 95.44 71 ILE B O 1
ATOM 1596 N N . LEU B 1 72 ? -7.438 -0.069 -0.97 1 95.38 72 LEU B N 1
ATOM 1597 C CA . LEU B 1 72 ? -7.168 -0.703 -2.256 1 95.38 72 LEU B CA 1
ATOM 1598 C C . LEU B 1 72 ? -7.465 0.252 -3.406 1 95.38 72 LEU B C 1
ATOM 1600 O O . LEU B 1 72 ? -6.664 0.378 -4.336 1 95.38 72 LEU B O 1
ATOM 1604 N N . ARG B 1 73 ? -8.578 0.9 -3.398 1 93.44 73 ARG B N 1
ATOM 1605 C CA . ARG B 1 73 ? -8.953 1.826 -4.461 1 93.44 73 ARG B CA 1
ATOM 1606 C C . ARG B 1 73 ? -7.996 3.012 -4.52 1 93.44 73 ARG B C 1
ATOM 1608 O O . ARG B 1 73 ? -7.578 3.428 -5.602 1 93.44 73 ARG B O 1
ATOM 1615 N N . LYS B 1 74 ? -7.652 3.502 -3.438 1 91.75 74 LYS B N 1
ATOM 1616 C CA . LYS B 1 74 ? -6.801 4.684 -3.369 1 91.75 74 LYS B CA 1
ATOM 1617 C C . LYS B 1 74 ? -5.383 4.371 -3.84 1 91.75 74 LYS B C 1
ATOM 1619 O O . LYS B 1 74 ? -4.805 5.117 -4.633 1 91.75 74 LYS B O 1
ATOM 1624 N N . PHE B 1 75 ? -4.809 3.242 -3.41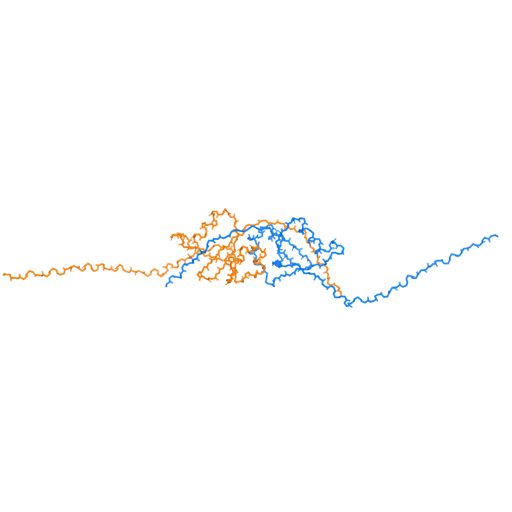 1 89.94 75 PHE B N 1
ATOM 1625 C CA . PHE B 1 75 ? -3.416 2.906 -3.682 1 89.94 75 PHE B CA 1
ATOM 1626 C C . PHE B 1 75 ? -3.293 2.117 -4.98 1 89.94 75 PHE B C 1
ATOM 1628 O O . PHE B 1 75 ? -2.312 2.27 -5.711 1 89.94 75 PHE B O 1
ATOM 1635 N N . GLY B 1 76 ? -4.234 1.377 -5.246 1 89.56 76 GLY B N 1
ATOM 1636 C CA . GLY B 1 76 ? -4.219 0.557 -6.449 1 89.56 76 GLY B CA 1
ATOM 1637 C C . GLY B 1 76 ? -4.957 1.192 -7.613 1 89.56 76 GLY B C 1
ATOM 1638 O O . GLY B 1 76 ? -4.848 0.729 -8.75 1 89.56 76 GLY B O 1
ATOM 1639 N N . GLY B 1 77 ? -5.738 2.262 -7.332 1 89.5 77 GLY B N 1
ATOM 1640 C CA . GLY B 1 77 ? -6.555 2.863 -8.375 1 89.5 77 GLY B CA 1
ATOM 1641 C C . GLY B 1 77 ? -7.777 2.039 -8.727 1 89.5 77 GLY B C 1
ATOM 1642 O O . GLY B 1 77 ? -7.945 0.924 -8.227 1 89.5 77 GLY B O 1
ATOM 1643 N N . ASP B 1 78 ? -8.547 2.648 -9.641 1 90.94 78 ASP B N 1
ATOM 1644 C CA . ASP B 1 78 ? -9.773 1.97 -10.07 1 90.94 78 ASP B CA 1
ATOM 1645 C C . ASP B 1 78 ? -9.445 0.697 -10.852 1 90.94 78 ASP B C 1
ATOM 1647 O O . ASP B 1 78 ? -10.188 -0.286 -10.781 1 90.94 78 ASP B O 1
ATOM 1651 N N . VAL B 1 79 ? -8.359 0.642 -11.508 1 90.31 79 VAL B N 1
ATOM 1652 C CA . VAL B 1 79 ? -7.992 -0.481 -12.367 1 90.31 79 VAL B CA 1
ATOM 1653 C C . VAL B 1 79 ? -7.77 -1.729 -11.508 1 90.31 79 VAL B C 1
ATOM 1655 O O . VAL B 1 79 ? -8.359 -2.781 -11.773 1 90.31 79 VAL B O 1
ATOM 1658 N N . ILE B 1 80 ? -7.008 -1.6 -10.438 1 92.81 80 ILE B N 1
ATOM 1659 C CA . ILE B 1 80 ? -6.738 -2.73 -9.562 1 92.81 80 ILE B CA 1
ATOM 1660 C C . ILE B 1 80 ? -7.988 -3.049 -8.734 1 92.81 80 ILE B C 1
ATOM 1662 O O . ILE B 1 80 ? -8.328 -4.219 -8.547 1 92.81 80 ILE B O 1
ATOM 1666 N N . ALA B 1 81 ? -8.664 -2.035 -8.281 1 94.19 81 ALA B N 1
ATOM 1667 C CA . ALA B 1 81 ? -9.859 -2.244 -7.477 1 94.19 81 ALA B CA 1
ATOM 1668 C C . ALA B 1 81 ? -10.922 -3.016 -8.258 1 94.19 81 ALA B C 1
ATOM 1670 O O . ALA B 1 81 ? -11.578 -3.908 -7.715 1 94.19 81 ALA B O 1
ATOM 1671 N N . ASP B 1 82 ? -11.062 -2.705 -9.477 1 94.12 82 ASP B N 1
ATOM 1672 C CA . ASP B 1 82 ? -12.047 -3.381 -10.32 1 94.12 82 ASP B CA 1
ATOM 1673 C C . ASP B 1 82 ? -11.617 -4.809 -10.633 1 94.12 82 ASP B C 1
ATOM 1675 O O . ASP B 1 82 ? -12.445 -5.723 -10.672 1 94.12 82 ASP B O 1
ATOM 1679 N N . HIS B 1 83 ? -10.359 -4.961 -10.922 1 93.75 83 HIS B N 1
ATOM 1680 C CA . HIS B 1 83 ? -9.789 -6.281 -11.164 1 93.75 83 HIS B CA 1
ATOM 1681 C C . HIS B 1 83 ? -10.031 -7.215 -9.984 1 93.75 83 HIS B C 1
ATOM 1683 O O . HIS B 1 83 ? -10.234 -8.414 -10.172 1 93.75 83 HIS B O 1
ATOM 1689 N N . CYS B 1 84 ? -10.008 -6.656 -8.758 1 95.38 84 CYS B N 1
ATOM 1690 C CA . CYS B 1 84 ? -10.102 -7.438 -7.527 1 95.38 84 CYS B CA 1
ATOM 1691 C C . CYS B 1 84 ? -11.484 -7.312 -6.902 1 95.38 84 CYS B C 1
ATOM 1693 O O . CYS B 1 84 ? -11.664 -7.605 -5.723 1 95.38 84 CYS B O 1
ATOM 1695 N N . LYS B 1 85 ? -12.312 -6.855 -7.664 1 91.06 85 LYS B N 1
ATOM 1696 C CA . LYS B 1 85 ? -13.648 -6.59 -7.125 1 91.06 85 LYS B CA 1
ATOM 1697 C C . LYS B 1 85 ? -14.312 -7.875 -6.641 1 91.06 85 LYS B C 1
ATOM 1699 O O . LYS B 1 85 ? -14.07 -8.953 -7.195 1 91.06 85 LYS B O 1
ATOM 1704 N N . ASN B 1 86 ? -15.031 -7.883 -5.531 1 90.5 86 ASN B N 1
ATOM 1705 C CA . ASN B 1 86 ? -15.891 -8.945 -5.02 1 90.5 86 ASN B CA 1
ATOM 1706 C C . ASN B 1 86 ? -15.086 -10.031 -4.316 1 90.5 86 ASN B C 1
ATOM 1708 O O . ASN B 1 86 ? -15.594 -11.125 -4.07 1 90.5 86 ASN B O 1
ATOM 1712 N N . VAL B 1 87 ? -13.812 -9.914 -4.262 1 93.88 87 VAL B N 1
ATOM 1713 C CA . VAL B 1 87 ? -13.008 -10.852 -3.494 1 93.88 87 VAL B CA 1
ATOM 1714 C C . VAL B 1 87 ? -12.203 -10.102 -2.438 1 93.88 87 VAL B C 1
ATOM 1716 O O . VAL B 1 87 ? -12.125 -8.867 -2.471 1 93.88 87 VAL B O 1
ATOM 1719 N N . THR B 1 88 ? -11.625 -10.883 -1.521 1 96.25 88 THR B N 1
ATOM 1720 C CA . THR B 1 88 ? -10.758 -10.281 -0.517 1 96.25 88 THR B CA 1
ATOM 1721 C C . THR B 1 88 ? -9.359 -10.047 -1.08 1 96.25 88 THR B C 1
ATOM 1723 O O . THR B 1 88 ? -8.812 -10.914 -1.771 1 96.25 88 THR B O 1
ATOM 1726 N N . SER B 1 89 ? -8.828 -8.883 -0.79 1 97.06 89 SER B N 1
ATOM 1727 C CA . SER B 1 89 ? -7.488 -8.539 -1.268 1 97.06 89 SER B CA 1
ATOM 1728 C C . SER B 1 89 ? -6.477 -8.539 -0.129 1 97.06 89 SER B C 1
ATOM 1730 O O . SER B 1 89 ? -6.785 -8.125 0.989 1 97.06 89 SER B O 1
ATOM 1732 N N . HIS B 1 90 ? -5.301 -8.984 -0.421 1 96.81 90 HIS B N 1
ATOM 1733 C CA . HIS B 1 90 ? -4.219 -9.047 0.554 1 96.81 90 HIS B CA 1
ATOM 1734 C C . HIS B 1 90 ? -2.924 -8.477 -0.02 1 96.81 90 HIS B C 1
ATOM 1736 O O . HIS B 1 90 ? -2.613 -8.695 -1.193 1 96.81 90 HIS B O 1
ATOM 1742 N N . TRP B 1 91 ? -2.234 -7.762 0.849 1 96.44 91 TRP B N 1
ATOM 1743 C CA . TRP B 1 91 ? -0.862 -7.406 0.502 1 96.44 91 TRP B CA 1
ATOM 1744 C C . TRP B 1 91 ? 0.034 -8.641 0.498 1 96.44 91 TRP B C 1
ATOM 1746 O O . TRP B 1 91 ? -0.084 -9.508 1.369 1 96.44 91 TRP B O 1
ATOM 1756 N N . VAL B 1 92 ? 0.974 -8.664 -0.448 1 93.69 92 VAL B N 1
ATOM 1757 C CA . VAL B 1 92 ? 1.936 -9.766 -0.48 1 93.69 92 VAL B CA 1
ATOM 1758 C C . VAL B 1 92 ? 3.203 -9.359 0.269 1 93.69 92 VAL B C 1
ATOM 1760 O O . VAL B 1 92 ? 3.758 -8.281 0.032 1 93.69 92 VAL B O 1
ATOM 1763 N N . ILE B 1 93 ? 3.627 -10.25 1.201 1 93.94 93 ILE B N 1
ATOM 1764 C CA . ILE B 1 93 ? 4.91 -10.055 1.868 1 93.94 93 ILE B CA 1
ATOM 1765 C C . ILE B 1 93 ? 6.035 -10.609 0.996 1 93.94 93 ILE B C 1
ATOM 1767 O O . ILE B 1 93 ? 6.984 -9.891 0.672 1 93.94 93 ILE B O 1
ATOM 1771 N N . ARG B 1 94 ? 5.863 -11.82 0.56 1 90.25 94 ARG B N 1
ATOM 1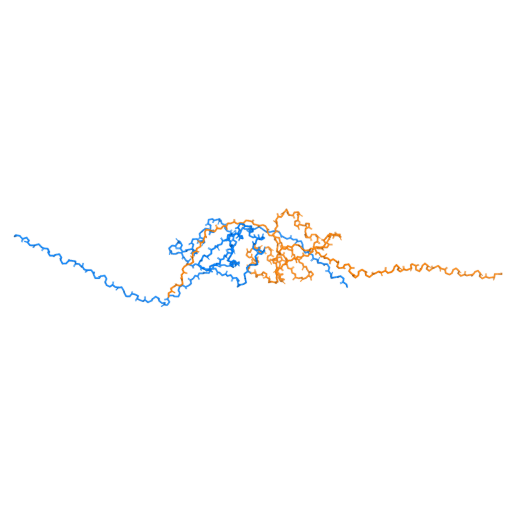772 C CA . ARG B 1 94 ? 6.875 -12.484 -0.255 1 90.25 94 ARG B CA 1
ATOM 1773 C C . ARG B 1 94 ? 6.34 -13.773 -0.857 1 90.25 94 ARG B C 1
ATOM 1775 O O . ARG B 1 94 ? 5.277 -14.266 -0.454 1 90.25 94 ARG B O 1
ATOM 1782 N N . ASP B 1 95 ? 7.156 -14.305 -1.812 1 85.56 95 ASP B N 1
ATOM 1783 C CA . ASP B 1 95 ? 6.934 -15.656 -2.314 1 85.56 95 ASP B CA 1
ATOM 1784 C C . ASP B 1 95 ? 7.512 -16.703 -1.358 1 85.56 95 ASP B C 1
ATOM 1786 O O . ASP B 1 95 ? 8.594 -16.516 -0.802 1 85.56 95 ASP B O 1
ATOM 1790 N N . VAL B 1 96 ? 6.734 -17.812 -1.153 1 84.38 96 VAL B N 1
ATOM 1791 C CA . VAL B 1 96 ? 7.195 -18.938 -0.345 1 84.38 96 VAL B CA 1
ATOM 1792 C C . VAL B 1 96 ? 7.16 -20.219 -1.173 1 84.38 96 VAL B C 1
ATOM 1794 O O . VAL B 1 96 ? 6.148 -20.531 -1.806 1 84.38 96 VAL B O 1
ATOM 1797 N N . PRO B 1 97 ? 8.297 -20.906 -1.139 1 79.88 97 PRO B N 1
ATOM 1798 C CA . PRO B 1 97 ? 8.266 -22.188 -1.855 1 79.88 97 PRO B CA 1
ATOM 1799 C C . PRO B 1 97 ? 7.285 -23.172 -1.24 1 79.88 97 PRO B C 1
ATOM 1801 O O . PRO B 1 97 ? 7.152 -23.25 -0.016 1 79.88 97 PRO B O 1
ATOM 1804 N N . VAL B 1 98 ? 6.438 -23.844 -2.098 1 74.62 98 VAL B N 1
ATOM 1805 C CA . VAL B 1 98 ? 5.566 -24.922 -1.622 1 74.62 98 VAL B CA 1
ATOM 1806 C C . VAL B 1 98 ? 6.379 -26.203 -1.416 1 74.62 98 VAL B C 1
ATOM 1808 O O . VAL B 1 98 ? 7.059 -26.656 -2.334 1 74.62 98 VAL B O 1
ATOM 1811 N N . VAL B 1 99 ? 6.68 -26.562 -0.17 1 64.94 99 VAL B N 1
ATOM 1812 C CA . VAL B 1 99 ? 7.438 -27.781 0.132 1 64.94 99 VAL B CA 1
ATOM 1813 C C . VAL B 1 99 ? 6.543 -29 -0.05 1 64.94 99 VAL B C 1
ATOM 1815 O O . VAL B 1 99 ? 5.449 -29.062 0.512 1 64.94 99 VAL B O 1
ATOM 1818 N N . GLU B 1 100 ? 6.566 -29.625 -1.139 1 58.19 100 GLU B N 1
ATOM 1819 C CA . GLU B 1 100 ? 5.848 -30.875 -1.313 1 58.19 100 GLU B CA 1
ATOM 1820 C C . GLU B 1 100 ? 6.305 -31.922 -0.294 1 58.19 100 GLU B C 1
ATOM 1822 O O . GLU B 1 100 ? 7.504 -32.094 -0.066 1 58.19 100 GLU B O 1
ATOM 1827 N N . ASN B 1 101 ? 5.602 -31.922 0.799 1 53.41 101 ASN B N 1
ATOM 1828 C CA . ASN B 1 101 ? 5.926 -33.031 1.702 1 53.41 101 ASN B CA 1
ATOM 1829 C C . ASN B 1 101 ? 6.098 -34.344 0.946 1 53.41 101 ASN B C 1
ATOM 1831 O O . ASN B 1 101 ? 5.184 -34.781 0.247 1 53.41 101 ASN B O 1
ATOM 1835 N N . SER B 1 102 ? 7.188 -34.594 0.572 1 48.59 102 SER B N 1
ATOM 1836 C CA . SER B 1 102 ? 7.555 -35.875 -0.012 1 48.59 102 SER B CA 1
ATOM 1837 C C . SER B 1 102 ? 6.867 -37.031 0.709 1 48.59 102 SER B C 1
ATOM 1839 O O . SER B 1 102 ? 7.062 -38.188 0.355 1 48.59 102 SER B O 1
ATOM 1841 N N . ARG B 1 103 ? 6.297 -36.875 1.942 1 50.56 103 ARG B N 1
ATOM 1842 C CA . ARG B 1 103 ? 5.977 -38.156 2.584 1 50.56 103 ARG B CA 1
ATOM 1843 C C . ARG B 1 103 ? 4.973 -38.938 1.755 1 50.56 103 ARG B C 1
ATOM 1845 O O . ARG B 1 103 ? 4.871 -40.156 1.895 1 50.56 103 ARG B O 1
ATOM 1852 N N . ASN B 1 104 ? 4.031 -38.25 1.208 1 40.66 104 ASN B N 1
ATOM 1853 C CA . ASN B 1 104 ? 3.004 -39.188 0.758 1 40.66 104 ASN B CA 1
ATOM 1854 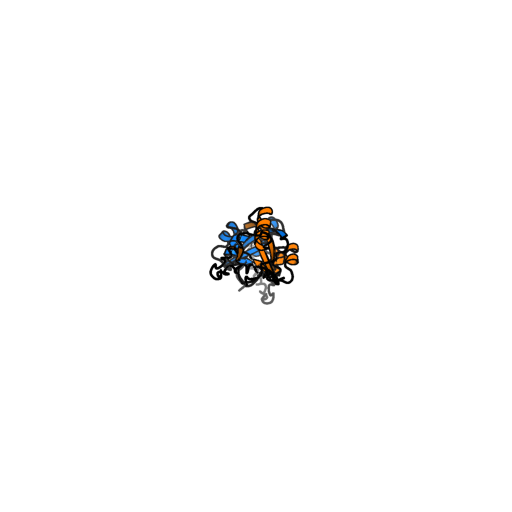C C . ASN B 1 104 ? 3.35 -39.812 -0.603 1 40.66 104 ASN B C 1
ATOM 1856 O O . ASN B 1 104 ? 2.658 -39.531 -1.592 1 40.66 104 ASN B O 1
ATOM 1860 N N . LYS B 1 105 ? 4.578 -39.594 -1.067 1 42.88 105 LYS B N 1
ATOM 1861 C CA . LYS B 1 105 ? 4.898 -40.406 -2.232 1 42.88 105 LYS B CA 1
ATOM 1862 C C . LYS B 1 105 ? 4.641 -41.875 -1.95 1 42.88 105 LYS B C 1
ATOM 1864 O O . LYS B 1 105 ? 5.445 -42.531 -1.292 1 42.88 105 LYS B O 1
ATOM 1869 N N . ARG B 1 106 ? 3.365 -42.25 -1.661 1 38.81 106 ARG B N 1
ATOM 1870 C CA . ARG B 1 106 ? 3.074 -43.688 -1.678 1 38.81 106 ARG B CA 1
ATOM 1871 C C . ARG B 1 106 ? 3.658 -44.344 -2.92 1 38.81 106 ARG B C 1
ATOM 1873 O O . ARG B 1 106 ? 3.531 -43.844 -4.027 1 38.81 106 ARG B O 1
ATOM 1880 N N . ALA B 1 107 ? 4.617 -45.25 -2.725 1 38.62 107 ALA B N 1
ATOM 1881 C CA . ALA B 1 107 ? 5.18 -46.25 -3.643 1 38.62 107 ALA B CA 1
ATOM 1882 C C . ALA B 1 107 ? 4.094 -46.844 -4.547 1 38.62 107 ALA B C 1
ATOM 1884 O O . ALA B 1 107 ? 3.232 -47.594 -4.082 1 38.62 107 ALA B O 1
ATOM 1885 N N . VAL B 1 108 ? 3.488 -46 -5.316 1 35.97 108 VAL B N 1
ATOM 1886 C CA . VAL B 1 108 ? 2.645 -46.688 -6.289 1 35.97 108 VAL B CA 1
ATOM 1887 C C . VAL B 1 108 ? 3.426 -47.812 -6.93 1 35.97 108 VAL B C 1
ATOM 1889 O O . VAL B 1 108 ? 4.457 -47.594 -7.57 1 35.97 108 VAL B O 1
ATOM 1892 N N . ALA B 1 109 ? 3.32 -48.969 -6.309 1 34.84 109 ALA B N 1
ATOM 1893 C CA . ALA B 1 109 ? 3.883 -50.188 -6.836 1 34.84 109 ALA B CA 1
ATOM 1894 C C . ALA B 1 109 ? 3.594 -50.344 -8.328 1 34.84 109 ALA B C 1
ATOM 1896 O O . ALA B 1 109 ? 2.531 -49.938 -8.805 1 34.84 109 ALA B O 1
ATOM 1897 N N . PRO B 1 110 ? 4.625 -50.406 -9.109 1 34.03 110 PRO B N 1
ATOM 1898 C CA . PRO B 1 110 ? 4.414 -50.656 -10.539 1 34.03 110 PRO B CA 1
ATOM 1899 C C . PRO B 1 110 ? 3.332 -51.688 -10.812 1 34.03 110 PRO B C 1
ATOM 1901 O O . PRO B 1 110 ? 3.363 -52.781 -10.234 1 34.03 110 PRO B O 1
ATOM 1904 N N . GLN B 1 111 ? 2.045 -51.25 -10.898 1 30.45 111 GLN B N 1
ATOM 1905 C CA . GLN B 1 111 ? 1.065 -52.219 -11.367 1 30.45 111 GLN B CA 1
ATOM 1906 C C . GLN B 1 111 ? 1.646 -53.125 -12.469 1 30.45 111 GLN B C 1
ATOM 1908 O O . GLN B 1 111 ? 2.176 -52.594 -13.461 1 30.45 111 GLN B O 1
ATOM 1913 N N . ALA B 1 112 ? 2.059 -54.312 -12.094 1 31.45 112 ALA B N 1
ATOM 1914 C CA . ALA B 1 112 ? 2.477 -55.406 -12.984 1 31.45 112 ALA B CA 1
ATOM 1915 C C . ALA B 1 112 ? 1.626 -55.438 -14.25 1 31.45 112 ALA B C 1
ATOM 1917 O O . ALA B 1 112 ? 0.395 -55.375 -14.18 1 31.45 112 ALA B O 1
ATOM 1918 N N . ALA B 1 113 ? 2.125 -54.781 -15.273 1 29.33 113 ALA B N 1
ATOM 1919 C CA . ALA B 1 113 ? 1.541 -54.938 -16.609 1 29.33 113 ALA B CA 1
ATOM 1920 C C . ALA B 1 113 ? 1.074 -56.375 -16.828 1 29.33 113 ALA B C 1
ATOM 1922 O O . ALA B 1 113 ? 1.888 -57.312 -16.875 1 29.33 113 ALA B O 1
ATOM 1923 N N . PHE B 1 114 ? -0.112 -56.781 -16.156 1 28.58 114 PHE B N 1
ATOM 1924 C CA . PHE B 1 114 ? -0.706 -58.062 -16.484 1 28.58 114 PHE B CA 1
ATOM 1925 C C . PHE B 1 114 ? -0.689 -58.281 -18 1 28.58 114 PHE B C 1
ATOM 1927 O O . PHE B 1 114 ? -1.423 -57.625 -18.734 1 28.58 114 PHE B O 1
ATOM 1934 N N . CYS B 1 115 ? 0.519 -58.375 -18.562 1 27.42 115 CYS B N 1
ATOM 1935 C CA . CYS B 1 115 ? 0.621 -58.875 -19.938 1 27.42 115 CYS B CA 1
ATOM 1936 C C . CYS B 1 115 ? -0.313 -60.062 -20.172 1 27.42 115 CYS B C 1
ATOM 1938 O O . CYS B 1 115 ? -0.103 -61.125 -19.609 1 27.42 115 CYS B O 1
ATOM 1940 N N . CYS B 1 116 ? -1.7 -59.781 -20.016 1 30.34 116 CYS B N 1
ATOM 1941 C CA . CYS B 1 116 ? -2.707 -60.75 -20.438 1 30.34 116 CYS B CA 1
ATOM 1942 C C . CYS B 1 116 ? -2.273 -61.5 -21.703 1 30.34 116 CYS B C 1
ATOM 1944 O O . CYS B 1 116 ? -2.174 -60.875 -22.766 1 30.34 116 CYS B O 1
ATOM 1946 N N . GLU B 1 117 ? -1.296 -62.344 -21.562 1 31.61 117 GLU B N 1
ATOM 1947 C CA . GLU B 1 117 ? -0.975 -63.281 -22.625 1 31.61 117 GLU B CA 1
ATOM 1948 C C . GLU B 1 117 ? -2.234 -63.969 -23.172 1 31.61 117 GLU B C 1
ATOM 1950 O O . GLU B 1 117 ? -3.043 -64.5 -22.406 1 31.61 117 GLU B O 1
ATOM 1955 N N . PRO B 1 118 ? -2.805 -63.438 -24.297 1 31.88 118 PRO B N 1
ATOM 1956 C CA . PRO B 1 118 ? -3.971 -64.062 -24.938 1 31.88 118 PRO B CA 1
ATOM 1957 C C . PRO B 1 118 ? -3.881 -65.562 -24.969 1 31.88 118 PRO B C 1
ATOM 1959 O O . PRO B 1 118 ? -2.801 -66.125 -25.188 1 31.88 118 PRO B O 1
ATOM 1962 N N . TYR B 1 119 ? -4.598 -66.25 -24 1 31.48 119 TYR B N 1
ATOM 1963 C CA . TYR B 1 119 ? -4.723 -67.75 -23.984 1 31.48 119 TYR B CA 1
ATOM 1964 C C . TYR B 1 119 ? -4.906 -68.25 -25.391 1 31.48 119 TYR B C 1
ATOM 1966 O O . TYR B 1 119 ? -5.883 -67.938 -26.078 1 31.48 119 TYR B O 1
ATOM 1974 N N . LYS B 1 120 ? -3.822 -68.375 -26.109 1 32.94 120 LYS B N 1
ATOM 1975 C CA . LYS B 1 120 ? -3.895 -69.062 -27.406 1 32.94 120 LYS B CA 1
ATOM 1976 C C . LYS B 1 120 ? -4.684 -70.375 -27.281 1 32.94 120 LYS B C 1
ATOM 1978 O O . LYS B 1 120 ? -4.371 -71.25 -26.438 1 32.94 120 LYS B O 1
ATOM 1983 N N . SER B 1 121 ? -6.059 -70.188 -27.422 1 33.28 121 SER B N 1
ATOM 1984 C CA . SER B 1 121 ? -6.977 -71.312 -27.578 1 33.28 121 SER B CA 1
ATOM 1985 C C . SER B 1 121 ? -6.301 -72.5 -28.266 1 33.28 121 SER B C 1
ATOM 1987 O O . SER B 1 121 ? -5.66 -72.312 -29.297 1 33.28 121 SER B O 1
ATOM 1989 N N . GLY B 1 122 ? -5.793 -73.375 -27.438 1 29.62 122 GLY B N 1
ATOM 1990 C CA . GLY B 1 122 ? -5.211 -74.688 -27.75 1 29.62 122 GLY B CA 1
ATOM 1991 C C . GLY B 1 122 ? -5.84 -75.375 -28.969 1 29.62 122 GLY B C 1
ATOM 1992 O O . GLY B 1 122 ? -6.992 -75.062 -29.297 1 29.62 122 GLY B O 1
ATOM 1993 N N . SER B 1 123 ? -5.039 -75.812 -29.891 1 30.09 123 SER B N 1
ATOM 1994 C CA . SER B 1 123 ? -5.137 -76.562 -31.109 1 30.09 123 SER B CA 1
ATOM 1995 C C . SER B 1 123 ? -6.07 -77.75 -30.938 1 30.09 123 SER B C 1
ATOM 1997 O O . SER B 1 123 ? -5.824 -78.625 -30.094 1 30.09 123 SER B O 1
ATOM 1999 N N . ALA B 1 124 ? -7.422 -77.562 -31.031 1 28.89 124 ALA B N 1
ATOM 2000 C CA . ALA B 1 124 ? -8.32 -78.688 -31.156 1 28.89 124 ALA B CA 1
ATOM 2001 C C . ALA B 1 124 ? -7.73 -79.75 -32.094 1 28.89 124 ALA B C 1
ATOM 2003 O O . ALA B 1 124 ? -7.191 -79.375 -33.156 1 28.89 124 ALA B O 1
ATOM 2004 N N . MET B 1 125 ? -7.508 -80.938 -31.688 1 29.73 125 MET B N 1
ATOM 2005 C CA . MET B 1 125 ? -7.145 -82.25 -32.25 1 29.73 125 MET B CA 1
ATOM 2006 C C . MET B 1 125 ? -8.031 -82.625 -33.438 1 29.73 125 MET B C 1
ATOM 2008 O O . MET B 1 125 ? -9.258 -82.625 -33.312 1 29.73 125 MET B O 1
ATOM 2012 N N . ALA B 1 126 ? -7.555 -82.375 -34.75 1 23.86 126 ALA B N 1
ATOM 2013 C CA . ALA B 1 126 ? -7.859 -83.438 -35.688 1 23.86 126 ALA B CA 1
ATOM 2014 C C . ALA B 1 126 ? -7.152 -84.75 -35.312 1 23.86 126 ALA B C 1
ATOM 2016 O O . 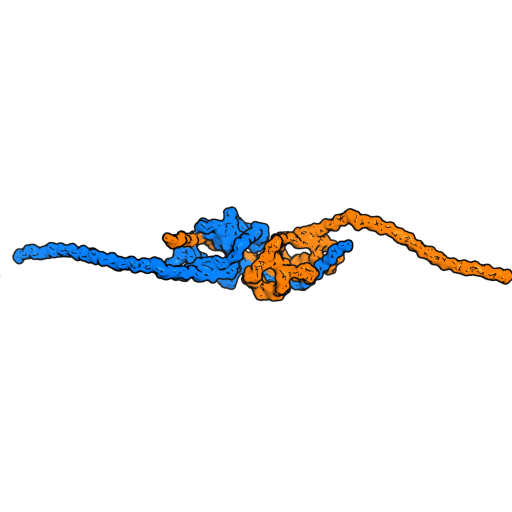ALA B 1 126 ? -6.035 -84.688 -34.781 1 23.86 126 ALA B O 1
#

Foldseek 3Di:
DPPDDDDDDDDDDDDWAKDWDQDPVVQEIEIETDPDDPVVVVVVNCLAVCVDPDRQRKDFDFDPDFDDLVNCCVVVNPVRSVVSDPGTYTYTPDIDGDPPPVVVPPCPPPPPPVCPVPPPPDDPDD/DPPDDDDDDDDDDDDWAKDWDQDPVVQEIEIETCPDDPVVVVVVNCLAVCVDPDRQRKDFDFDPDFDDLVNCCVVVNPVRSVVSDPGTYTYTPDIDGDPPPVVVPPCPPPPPPCPVPPPPPDDPDD

Solvent-accessible surface area (backbone atoms only — not comparable to full-atom values): 14981 Å² total; per-residue (Å²): 128,78,77,82,71,41,41,52,49,85,66,51,79,40,80,40,36,36,31,39,40,36,29,64,65,77,49,34,20,39,38,36,67,48,86,72,52,71,66,52,55,50,51,54,49,34,29,42,30,56,75,39,88,80,44,75,43,44,43,75,39,52,66,89,67,61,54,53,69,63,48,40,33,65,66,43,29,66,69,44,35,60,71,38,54,98,41,55,35,26,51,45,66,42,81,36,76,60,75,72,71,65,74,75,64,68,79,71,64,79,74,72,74,77,72,72,65,72,78,72,79,65,82,80,76,132,128,79,75,83,75,43,42,53,49,86,66,51,79,41,80,43,36,36,31,38,40,36,28,66,66,78,48,33,22,39,38,35,67,48,89,60,54,70,67,55,52,50,51,54,47,34,30,42,28,51,75,39,87,79,45,78,42,45,42,76,39,52,64,88,67,62,53,52,69,65,46,40,32,66,66,43,28,68,68,45,35,60,71,38,53,97,41,55,36,26,52,47,66,44,82,35,77,62,75,73,71,66,74,74,65,67,78,74,64,78,75,72,76,74,73,75,67,75,78,72,77,71,82,77,80,127

Sequence (252 aa):
MSPPQPIMQKPIVFEKKLLAFHDLTANKCFIDVLDDTFDEGLKRWASHSGKVRNPKKFTFEYPREPIHPEILRKFGGDVIADHCKNVTSHWVIRDVPVVENSRNKRAVAPQAAFCCEPYKSGSAMAMSPPQPIMQKPIVFEKKLLAFHDLTANKCFIDVLDDTFDEGLKRWASHSGKVRNPKKFTFEYPREPIHPEILRKFGGDVIADHCKNVTSHWVIRDVPVVENSRNKRAVAPQAAFCCEPYKSGSAMA

Secondary structure (DSSP, 8-state):
---PPP-BPPPEEEEEEEEEEEETTTTEEEEEEE-S-HHHHHHHHHHHTT-SSS---EEEE--SSPPPHHHHHHHHHHHHHHHTTTSEEEE--EEEE----GGG----------------------/-PPPPP-BPPPEEEEEEEEEEEETTTTEEEEEE--S-HHHHHHHHHHHTT-SSS---EEEE--SSPPPHHHHHHHHHHHHHHHTTTSEEEE--EEEE----GGG----------------------